Protein AF-A0A9E3DU32-F1 (afdb_monomer)

Mean predicted aligned error: 16.63 Å

Nearest PDB structures (foldseek):
  6zbl-assembly1_A  TM=3.751E-01  e=5.521E-01  Plasmodium falciparum
  6zbj-assembly1_C  TM=3.738E-01  e=1.257E+00  Plasmodium falciparum
  6h7w-assembly1_M  TM=5.296E-01  e=9.556E+00  Thermochaetoides thermophila DSM 1495

Secondary structure (DSSP, 8-state):
------PPPHHHHHHHHHHHHHHHHHHHHHHHHHHHHHHHHHHHHHHHHHHTT--HHHHHHHHHHHHHHHHHHHHHHHHHHHHHHHHHHHHHHHHHHHHHHHHHHHHHHHHHHHHHHHHHHHHHHHHHHHHHHHHHT-SS--HHHHHHHHHHHHHHHHHHHHHHHHHHHHHHHHHHHHTT-----TT--------PPP---EEEEEESS-EEEEETTEEEEE-SS-EEEEETTTHHHHHHTTSEEETTSHHHHHHHHHH---TTPPPPPTT-TT-EEHHHHHHHHHHHHHTT-

Foldseek 3Di:
DDPPDPDDAQLRVLVVVLVVLVVVLVVLVVVLVVLVVVLVVLVVVLVVCVVVVHDPVVNVVSVVVNVVSVVVSVVSVVVSVVSVVVSVVSVVSSVVSVLLVVLLVVLVVLLVVLVVLVVCLVVLLVVLVVLLVCQVPDPDPDPVSNVVNVVSVVVNVVSVVVSVVSSVVSNVQSVCSSVVNDPDDPPPPPPPPPPPQPPQQWAWKFFQAKEWEDDPPDIDIDHHGATDGHRPVLVVVCVVVVGIGHCPDPVNVVSCVVPNRCPPPDTDDPPPPRYDYSVVSVVVVVVVVVVVD

Radius of gyration: 43.47 Å; Cα contacts (8 Å, |Δi|>4): 254; chains: 1; bounding box: 88×71×118 Å

pLDDT: mean 88.07, std 13.98, range [38.62, 98.25]

Structure (mmCIF, N/CA/C/O backbone):
data_AF-A0A9E3DU32-F1
#
_entry.id   AF-A0A9E3DU32-F1
#
loop_
_atom_site.group_PDB
_atom_site.id
_atom_site.type_symbol
_atom_site.label_atom_id
_atom_site.label_alt_id
_atom_site.label_comp_id
_atom_site.label_asym_id
_atom_site.label_entity_id
_atom_site.label_seq_id
_atom_site.pdbx_PDB_ins_code
_atom_site.Cartn_x
_atom_site.Cartn_y
_atom_site.Cartn_z
_atom_site.occupancy
_atom_site.B_iso_or_equiv
_atom_site.auth_seq_id
_atom_site.auth_comp_id
_atom_site.auth_asym_id
_atom_site.auth_atom_id
_atom_site.pdbx_PDB_model_num
ATOM 1 N N . MET A 1 1 ? -25.837 17.058 -29.635 1.00 40.28 1 MET A N 1
ATOM 2 C CA . MET A 1 1 ? -25.425 15.899 -28.816 1.00 40.28 1 MET A CA 1
ATOM 3 C C . MET A 1 1 ? -24.036 16.184 -28.273 1.00 40.28 1 MET A C 1
ATOM 5 O O . MET A 1 1 ? -23.075 16.124 -29.028 1.00 40.28 1 MET A O 1
ATOM 9 N N . ALA A 1 2 ? -23.938 16.612 -27.015 1.00 42.22 2 ALA A N 1
ATOM 10 C CA . ALA A 1 2 ? -22.648 16.826 -26.372 1.00 42.22 2 ALA A CA 1
ATOM 11 C C . ALA A 1 2 ? -22.062 15.453 -26.016 1.00 42.22 2 ALA A C 1
ATOM 13 O O . ALA A 1 2 ? -22.625 14.730 -25.197 1.00 42.22 2 ALA A O 1
ATOM 14 N N . PHE A 1 3 ? -20.976 15.069 -26.685 1.00 49.69 3 PHE A N 1
ATOM 15 C CA . PHE A 1 3 ? -20.193 13.898 -26.310 1.00 49.69 3 PHE A CA 1
ATOM 16 C C . PHE A 1 3 ? -19.561 14.173 -24.942 1.00 49.69 3 PHE A C 1
ATOM 18 O O . PHE A 1 3 ? -18.577 14.906 -24.853 1.00 49.69 3 PHE A O 1
ATOM 25 N N . PHE A 1 4 ? -20.130 13.602 -23.879 1.00 50.84 4 PHE A N 1
ATOM 26 C CA . PHE A 1 4 ? -19.469 13.506 -22.580 1.00 50.84 4 PHE A CA 1
ATOM 27 C C . PHE A 1 4 ? -18.214 12.646 -22.759 1.00 50.84 4 PHE A C 1
ATOM 29 O O . PHE A 1 4 ? -18.273 11.417 -22.757 1.00 50.84 4 PHE A O 1
ATOM 36 N N . LYS A 1 5 ? -17.065 13.288 -22.985 1.00 57.28 5 LYS A N 1
ATOM 37 C CA . LYS A 1 5 ? -15.771 12.614 -22.899 1.00 57.28 5 LYS A CA 1
ATOM 38 C C . LYS A 1 5 ? -15.550 12.291 -21.426 1.00 57.28 5 LYS A C 1
ATOM 40 O O . LYS A 1 5 ? -15.409 13.202 -20.620 1.00 57.28 5 LYS A O 1
ATOM 45 N N . ARG A 1 6 ? -15.561 11.001 -21.083 1.00 73.56 6 ARG A N 1
ATOM 46 C CA . ARG A 1 6 ? -15.142 10.514 -19.765 1.00 73.56 6 ARG A CA 1
ATOM 47 C C . ARG A 1 6 ? -13.729 11.036 -19.501 1.00 73.56 6 ARG A C 1
ATOM 49 O O . ARG A 1 6 ? -12.805 10.683 -20.233 1.00 73.56 6 ARG A O 1
ATOM 56 N N . GLU A 1 7 ? -13.583 11.894 -18.499 1.00 73.75 7 GLU A N 1
ATOM 57 C CA . GLU A 1 7 ? -12.270 12.326 -18.034 1.00 73.75 7 GLU A CA 1
ATOM 58 C C . GLU A 1 7 ? -11.571 11.123 -17.400 1.00 73.75 7 GLU A C 1
ATOM 60 O O . GLU A 1 7 ? -12.115 10.468 -16.510 1.00 73.75 7 GLU A O 1
ATOM 65 N N . LEU A 1 8 ? -10.398 10.780 -17.929 1.00 79.94 8 LEU A N 1
ATOM 66 C CA . LEU A 1 8 ? -9.607 9.662 -17.430 1.00 79.94 8 LEU A CA 1
ATOM 67 C C . LEU A 1 8 ? -8.973 10.036 -16.089 1.00 79.94 8 LEU A C 1
ATOM 69 O O . LEU A 1 8 ? -8.386 11.117 -15.939 1.00 79.94 8 LEU A O 1
ATOM 73 N N . GLY A 1 9 ? -9.037 9.110 -15.134 1.00 86.44 9 GLY A N 1
ATOM 74 C CA . GLY A 1 9 ? -8.373 9.267 -13.843 1.00 86.44 9 GLY A CA 1
ATOM 75 C C . GLY A 1 9 ? -6.847 9.396 -13.997 1.00 86.44 9 GLY A C 1
ATOM 76 O O . GLY A 1 9 ? -6.294 9.010 -15.029 1.00 86.44 9 GLY A O 1
ATOM 77 N N . PRO A 1 10 ? -6.121 9.926 -12.994 1.00 87.88 10 PRO A N 1
ATOM 78 C CA . PRO A 1 10 ? -4.660 10.060 -13.050 1.00 87.88 10 PRO A CA 1
ATOM 79 C C . PRO A 1 10 ? -3.931 8.761 -13.436 1.00 87.88 10 PRO A C 1
ATOM 81 O O . PRO A 1 10 ? -3.076 8.783 -14.316 1.00 87.88 10 PRO A O 1
ATOM 84 N N . VAL A 1 11 ? -4.327 7.625 -12.852 1.00 91.38 11 VAL A N 1
ATOM 85 C CA . VAL A 1 11 ? -3.767 6.297 -13.168 1.00 91.38 11 VAL A CA 1
ATOM 86 C C . VAL A 1 11 ? -4.018 5.922 -14.632 1.00 91.38 11 VAL A C 1
ATOM 88 O O . VAL A 1 11 ? -3.075 5.609 -15.351 1.00 91.38 11 VAL A O 1
ATOM 91 N N . GLU A 1 12 ? -5.265 6.031 -15.101 1.00 91.12 12 GLU A N 1
ATOM 92 C CA . GLU A 1 12 ? -5.643 5.694 -16.483 1.00 91.12 12 GLU A CA 1
ATOM 93 C C . GLU A 1 12 ? -4.897 6.572 -17.508 1.00 91.12 12 GLU A C 1
ATOM 95 O O . GLU A 1 12 ? -4.496 6.098 -18.573 1.00 91.12 12 GLU A O 1
ATOM 100 N N . ARG A 1 13 ? -4.666 7.854 -17.184 1.00 93.25 13 ARG A N 1
ATOM 101 C CA . ARG A 1 13 ? -3.883 8.774 -18.025 1.00 93.25 13 ARG A CA 1
ATOM 102 C C . ARG A 1 13 ? -2.424 8.342 -18.141 1.00 93.25 13 ARG A C 1
ATOM 104 O O . ARG A 1 13 ? -1.893 8.333 -19.252 1.00 93.25 13 ARG A O 1
ATOM 111 N N . PHE A 1 14 ? -1.782 7.981 -17.030 1.00 92.94 14 PHE A N 1
ATOM 112 C CA . PHE A 1 14 ? -0.389 7.529 -17.052 1.00 92.94 14 PHE A CA 1
ATOM 113 C C . PHE A 1 14 ? -0.229 6.156 -17.712 1.00 92.94 14 PHE A C 1
ATOM 115 O O . PHE A 1 14 ? 0.730 5.962 -18.451 1.00 92.94 14 PHE A O 1
ATOM 122 N N . GLU A 1 15 ? -1.184 5.237 -17.548 1.00 93.81 15 GLU A N 1
ATOM 123 C CA . GLU A 1 15 ? -1.189 3.950 -18.263 1.00 93.81 15 GLU A CA 1
ATOM 124 C C . GLU A 1 15 ? -1.295 4.138 -19.780 1.00 93.81 15 GLU A C 1
ATOM 126 O O . GLU A 1 15 ? -0.537 3.534 -20.543 1.00 93.81 15 GLU A O 1
ATOM 131 N N . ALA A 1 16 ? -2.195 5.018 -20.231 1.00 94.50 16 ALA A N 1
ATOM 132 C CA . ALA A 1 16 ? -2.326 5.344 -21.646 1.00 94.50 16 ALA A CA 1
ATOM 133 C C . ALA A 1 16 ? -1.047 5.993 -22.202 1.00 94.50 16 ALA A C 1
ATOM 135 O O . ALA A 1 16 ? -0.579 5.613 -23.278 1.00 94.50 16 ALA A O 1
ATOM 136 N N . ALA A 1 17 ? -0.456 6.938 -21.465 1.00 94.75 17 ALA A N 1
ATOM 137 C CA . ALA A 1 17 ? 0.791 7.594 -21.854 1.00 94.75 17 ALA A CA 1
ATOM 138 C C . ALA A 1 17 ? 1.969 6.608 -21.919 1.00 94.75 17 ALA A C 1
ATOM 140 O O . ALA A 1 17 ? 2.737 6.639 -22.881 1.00 94.75 17 ALA A O 1
ATOM 141 N N . LEU A 1 18 ? 2.083 5.703 -20.943 1.00 95.06 18 LEU A N 1
ATOM 142 C CA . LEU A 1 18 ? 3.119 4.673 -20.907 1.00 95.06 18 LEU A CA 1
ATOM 143 C C . LEU A 1 18 ? 3.016 3.747 -22.119 1.00 95.06 18 LEU A C 1
ATOM 145 O O . LEU A 1 18 ? 4.013 3.509 -22.795 1.00 95.06 18 LEU A O 1
ATOM 149 N N . LYS A 1 19 ? 1.801 3.299 -22.452 1.00 96.19 19 LYS A N 1
ATOM 150 C CA . LYS A 1 19 ? 1.559 2.454 -23.627 1.00 96.19 19 LYS A CA 1
ATOM 151 C C . LYS A 1 19 ? 1.990 3.136 -24.927 1.00 96.19 19 LYS A C 1
ATOM 153 O O . LYS A 1 19 ? 2.597 2.499 -25.785 1.00 96.19 19 LYS A O 1
ATOM 158 N N . LEU A 1 20 ? 1.691 4.429 -25.079 1.00 96.44 20 LEU A N 1
ATOM 159 C CA . LEU A 1 20 ? 2.106 5.202 -26.254 1.00 96.44 20 LEU A CA 1
ATOM 160 C C . LEU A 1 20 ? 3.633 5.324 -26.342 1.00 96.44 20 LEU A C 1
ATOM 162 O O . LEU A 1 20 ? 4.197 5.083 -27.407 1.00 96.44 20 LEU A O 1
ATOM 166 N N . LYS A 1 21 ? 4.303 5.632 -25.226 1.00 94.25 21 LYS A N 1
ATOM 167 C CA . LYS A 1 21 ? 5.770 5.738 -25.171 1.00 94.25 21 LYS A CA 1
ATOM 168 C C . LYS A 1 21 ? 6.463 4.399 -25.431 1.00 94.25 21 LYS A C 1
ATOM 170 O O . LYS A 1 21 ? 7.456 4.362 -26.148 1.00 94.25 21 LYS A O 1
ATOM 175 N N . GLN A 1 22 ? 5.925 3.294 -24.915 1.00 96.88 22 GLN A N 1
ATOM 176 C CA . GLN A 1 22 ? 6.439 1.947 -25.186 1.00 96.88 22 GLN A CA 1
ATOM 177 C C . GLN A 1 22 ? 6.320 1.585 -26.672 1.00 96.88 22 GLN A C 1
ATOM 179 O O . GLN A 1 22 ? 7.281 1.095 -27.260 1.00 96.88 22 GLN A O 1
ATOM 184 N N . ALA A 1 23 ? 5.191 1.903 -27.312 1.00 97.50 23 ALA A N 1
ATOM 185 C CA . ALA A 1 23 ? 5.030 1.690 -28.751 1.00 97.50 23 ALA A CA 1
ATOM 186 C C . ALA A 1 23 ? 6.013 2.543 -29.580 1.00 97.50 23 ALA A C 1
ATOM 188 O O . ALA A 1 23 ? 6.563 2.084 -30.583 1.00 97.50 23 ALA A O 1
ATOM 189 N N . GLU A 1 24 ? 6.268 3.787 -29.165 1.00 96.75 24 GLU A N 1
ATOM 190 C CA . GLU A 1 24 ? 7.266 4.646 -29.805 1.00 96.75 24 GLU A CA 1
ATOM 191 C C . GLU A 1 24 ? 8.693 4.107 -29.634 1.00 96.75 24 GLU A C 1
ATOM 193 O O . GLU A 1 24 ? 9.443 4.046 -30.613 1.00 96.75 24 GLU A O 1
ATOM 198 N N . ARG A 1 25 ? 9.038 3.641 -28.429 1.00 97.25 25 ARG A N 1
ATOM 199 C CA . ARG A 1 25 ? 10.307 2.974 -28.121 1.00 97.25 25 ARG A CA 1
ATOM 200 C C . ARG A 1 25 ? 10.540 1.770 -29.028 1.00 97.25 25 ARG A C 1
ATOM 202 O O . ARG A 1 25 ? 11.598 1.664 -29.642 1.00 97.25 25 ARG A O 1
ATOM 209 N N . GLU A 1 26 ? 9.551 0.886 -29.156 1.00 97.56 26 GLU A N 1
ATOM 210 C CA . GLU A 1 26 ? 9.622 -0.288 -30.036 1.00 97.56 26 GLU A CA 1
ATOM 211 C C . GLU A 1 26 ? 9.841 0.114 -31.499 1.00 97.56 26 GLU A C 1
ATOM 213 O O . GLU A 1 26 ? 10.683 -0.462 -32.194 1.00 97.56 26 GLU A O 1
ATOM 218 N N . ARG A 1 27 ? 9.146 1.161 -31.963 1.00 97.81 27 ARG A N 1
ATOM 219 C CA . ARG A 1 27 ? 9.325 1.699 -33.316 1.00 97.81 27 ARG A CA 1
ATOM 220 C C . ARG A 1 27 ? 10.744 2.231 -33.539 1.00 97.81 27 ARG A C 1
ATOM 222 O O . ARG A 1 27 ? 11.318 1.997 -34.605 1.00 97.81 27 ARG A O 1
ATOM 229 N N . LEU A 1 28 ? 11.305 2.966 -32.578 1.00 97.12 28 LEU A N 1
ATOM 230 C CA . LEU A 1 28 ? 12.669 3.501 -32.662 1.00 97.12 28 LEU A CA 1
ATOM 231 C C . LEU A 1 28 ? 13.719 2.394 -32.595 1.00 97.12 28 LEU A C 1
ATOM 233 O O . LEU A 1 28 ? 14.628 2.389 -33.423 1.00 97.12 28 LEU A O 1
ATOM 237 N N . ALA A 1 29 ? 13.550 1.419 -31.702 1.00 97.19 29 ALA A N 1
ATOM 238 C CA . ALA A 1 29 ? 14.419 0.251 -31.609 1.00 97.19 29 ALA A CA 1
ATOM 239 C C . ALA A 1 29 ? 14.434 -0.546 -32.924 1.00 97.19 29 ALA A C 1
ATOM 241 O O . ALA A 1 29 ? 15.502 -0.897 -33.424 1.00 97.19 29 ALA A O 1
ATOM 242 N N . GLY A 1 30 ? 13.268 -0.748 -33.550 1.00 97.75 30 GLY A N 1
ATOM 243 C CA . GLY A 1 30 ? 13.177 -1.376 -34.869 1.00 97.75 30 GLY A CA 1
ATOM 244 C C . GLY A 1 30 ? 13.916 -0.587 -35.958 1.00 97.75 30 GLY A C 1
ATOM 245 O O . GLY A 1 30 ? 14.656 -1.164 -36.754 1.00 97.75 30 GLY A O 1
ATOM 246 N N . ARG A 1 31 ? 13.778 0.747 -35.979 1.00 97.56 31 ARG A N 1
ATOM 247 C CA . ARG A 1 31 ? 14.508 1.618 -36.924 1.00 97.56 31 ARG A CA 1
ATOM 248 C C . ARG A 1 31 ? 16.019 1.592 -36.691 1.00 97.56 31 ARG A C 1
ATOM 250 O O . ARG A 1 31 ? 16.768 1.620 -37.667 1.00 97.56 31 ARG A O 1
ATOM 257 N N . LEU A 1 32 ? 16.452 1.557 -35.432 1.00 97.81 32 LEU A N 1
ATOM 258 C CA . LEU A 1 32 ? 17.858 1.470 -35.052 1.00 97.81 32 LEU A CA 1
ATOM 259 C C . LEU A 1 32 ? 18.467 0.146 -35.521 1.00 97.81 32 LEU A C 1
ATOM 261 O O . LEU A 1 32 ? 19.493 0.175 -36.188 1.00 97.81 32 LEU A O 1
ATOM 265 N N . ALA A 1 33 ? 17.796 -0.983 -35.279 1.00 97.69 33 ALA A N 1
ATOM 266 C CA . ALA A 1 33 ? 18.270 -2.297 -35.715 1.00 97.69 33 ALA A CA 1
ATOM 267 C C . ALA A 1 33 ? 18.480 -2.366 -37.241 1.00 97.69 33 ALA A C 1
ATOM 269 O O . ALA A 1 33 ? 19.497 -2.870 -37.716 1.00 97.69 33 ALA A O 1
ATOM 270 N N . VAL A 1 34 ? 17.554 -1.795 -38.023 1.00 97.19 34 VAL A N 1
ATOM 271 C CA . VAL A 1 34 ? 17.697 -1.705 -39.488 1.00 97.19 34 VAL A CA 1
ATOM 272 C C . VAL A 1 34 ? 18.893 -0.829 -39.886 1.00 97.19 34 VAL A C 1
ATOM 274 O O . VAL A 1 34 ? 19.634 -1.186 -40.801 1.00 97.19 34 VAL A O 1
ATOM 277 N N . ALA A 1 35 ? 19.102 0.307 -39.211 1.00 96.38 35 ALA A N 1
ATOM 278 C CA . ALA A 1 35 ? 20.231 1.198 -39.486 1.00 96.38 35 ALA A CA 1
ATOM 279 C C . ALA A 1 35 ? 21.584 0.559 -39.118 1.00 96.38 35 ALA A C 1
ATOM 281 O O . ALA A 1 35 ? 22.540 0.677 -39.881 1.00 96.38 35 ALA A O 1
ATOM 282 N N . GLU A 1 36 ? 21.653 -0.165 -38.000 1.00 97.00 36 GLU A N 1
ATOM 283 C CA . GLU A 1 36 ? 22.850 -0.891 -37.567 1.00 97.00 36 GLU A CA 1
ATOM 284 C C . GLU A 1 36 ? 23.207 -2.030 -38.527 1.00 97.00 36 GLU A C 1
ATOM 286 O O . GLU A 1 36 ? 24.380 -2.190 -38.867 1.00 97.00 36 GLU A O 1
ATOM 291 N N . SER A 1 37 ? 22.207 -2.767 -39.027 1.00 96.56 37 SER A N 1
ATOM 292 C CA . SER A 1 37 ? 22.416 -3.782 -40.067 1.00 96.56 37 SER A CA 1
ATOM 293 C C . SER A 1 37 ? 22.973 -3.160 -41.349 1.00 96.56 37 SER A C 1
ATOM 295 O O . SER A 1 37 ? 23.972 -3.637 -41.879 1.00 96.56 37 SER A O 1
ATOM 297 N N . ALA A 1 38 ? 22.379 -2.058 -41.821 1.00 95.38 38 ALA A N 1
ATOM 298 C CA . ALA A 1 38 ? 22.844 -1.372 -43.028 1.00 95.38 38 ALA A CA 1
ATOM 299 C C . ALA A 1 38 ? 24.280 -0.840 -42.879 1.00 95.38 38 ALA A C 1
ATOM 301 O O . ALA A 1 38 ? 25.087 -0.944 -43.806 1.00 95.38 38 ALA A O 1
ATOM 302 N N . LEU A 1 39 ? 24.622 -0.313 -41.700 1.00 96.75 39 LEU A N 1
ATOM 303 C CA . LEU A 1 39 ? 25.977 0.125 -41.386 1.00 96.75 39 LEU A CA 1
ATOM 304 C C . LEU A 1 39 ? 26.970 -1.048 -41.396 1.00 96.75 39 LEU A C 1
ATOM 306 O O . LEU A 1 39 ? 28.067 -0.913 -41.942 1.00 96.75 39 LEU A O 1
ATOM 310 N N . ALA A 1 40 ? 26.602 -2.194 -40.818 1.00 96.69 40 ALA A N 1
ATOM 311 C CA . ALA A 1 40 ? 27.432 -3.398 -40.830 1.00 96.69 40 ALA A CA 1
ATOM 312 C C . ALA A 1 40 ? 27.687 -3.898 -42.264 1.00 96.69 40 ALA A C 1
ATOM 314 O O . ALA A 1 40 ? 28.836 -4.167 -42.625 1.00 96.69 40 ALA A O 1
ATOM 315 N N . ASP A 1 41 ? 26.652 -3.923 -43.106 1.00 96.00 41 ASP A N 1
ATOM 316 C CA . ASP A 1 41 ? 26.765 -4.312 -44.515 1.00 96.00 41 ASP A CA 1
ATOM 317 C C . ASP A 1 41 ? 27.688 -3.366 -45.297 1.00 96.00 41 ASP A C 1
ATOM 319 O O . ASP A 1 41 ? 28.556 -3.810 -46.057 1.00 96.00 41 ASP A O 1
ATOM 323 N N . LYS A 1 42 ? 27.554 -2.049 -45.087 1.00 94.56 42 LYS A N 1
ATOM 324 C CA . LYS A 1 42 ? 28.420 -1.046 -45.726 1.00 94.56 42 LYS A CA 1
ATOM 325 C C . LYS A 1 42 ? 29.868 -1.135 -45.253 1.00 94.56 42 LYS A C 1
ATOM 327 O O . LYS A 1 42 ? 30.766 -0.990 -46.080 1.00 94.56 42 LYS A O 1
ATOM 332 N N . ARG A 1 43 ? 30.109 -1.421 -43.968 1.00 95.62 43 ARG A N 1
ATOM 333 C CA . ARG A 1 43 ? 31.458 -1.680 -43.433 1.00 95.62 43 ARG A CA 1
ATOM 334 C C . ARG A 1 43 ? 32.098 -2.890 -44.108 1.00 95.62 43 ARG A C 1
ATOM 336 O O . ARG A 1 43 ? 33.208 -2.773 -44.620 1.00 95.62 43 ARG A O 1
ATOM 343 N N . ALA A 1 44 ? 31.373 -4.003 -44.208 1.00 96.12 44 ALA A N 1
ATOM 344 C CA . ALA A 1 44 ? 31.856 -5.204 -44.890 1.00 96.12 44 ALA A CA 1
ATOM 345 C C . ALA A 1 44 ? 32.119 -4.964 -46.390 1.00 96.12 44 ALA A C 1
ATOM 347 O O . ALA A 1 44 ? 33.078 -5.489 -46.959 1.00 96.12 44 ALA A O 1
ATOM 348 N N . ALA A 1 45 ? 31.286 -4.159 -47.057 1.00 94.38 45 ALA A N 1
ATOM 349 C CA . ALA A 1 45 ? 31.498 -3.782 -48.453 1.00 94.38 45 ALA A CA 1
ATOM 350 C C . ALA A 1 45 ? 32.732 -2.878 -48.636 1.00 94.38 45 ALA A C 1
ATOM 352 O O . ALA A 1 45 ? 33.512 -3.092 -49.566 1.00 94.38 45 ALA A O 1
ATOM 353 N N . ALA A 1 46 ? 32.930 -1.898 -47.750 1.00 94.19 46 ALA A N 1
ATOM 354 C CA . ALA A 1 46 ? 34.096 -1.017 -47.764 1.00 94.19 46 ALA A CA 1
ATOM 355 C C . ALA A 1 46 ? 35.400 -1.794 -47.514 1.00 94.1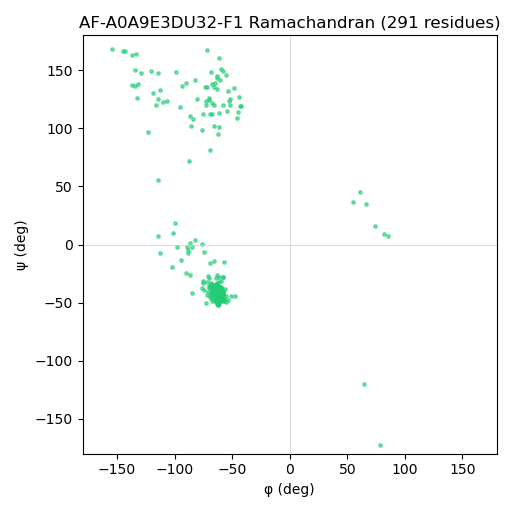9 46 ALA A C 1
ATOM 357 O O . ALA A 1 46 ? 36.377 -1.591 -48.232 1.00 94.19 46 ALA A O 1
ATOM 358 N N . GLU A 1 47 ? 35.393 -2.740 -46.571 1.00 95.38 47 GLU A N 1
ATOM 359 C CA . GLU A 1 47 ? 36.526 -3.630 -46.295 1.00 95.38 47 GLU A CA 1
ATOM 360 C C . GLU A 1 47 ? 36.908 -4.455 -47.531 1.00 95.38 47 GLU A C 1
ATOM 362 O O . GLU A 1 47 ? 38.071 -4.478 -47.934 1.00 95.38 47 GLU A O 1
ATOM 367 N N . LYS A 1 48 ? 35.925 -5.057 -48.214 1.00 95.81 48 LYS A N 1
ATOM 368 C CA . LYS A 1 48 ? 36.164 -5.794 -49.467 1.00 95.81 48 LYS A CA 1
ATOM 369 C C . LYS A 1 48 ? 36.775 -4.914 -50.558 1.00 95.81 48 LYS A C 1
ATOM 371 O O . LYS A 1 48 ? 37.665 -5.368 -51.274 1.00 95.81 48 LYS A O 1
ATOM 376 N N . LEU A 1 49 ? 36.313 -3.668 -50.698 1.00 94.88 49 LEU A N 1
ATOM 377 C CA . LEU A 1 49 ? 36.884 -2.716 -51.657 1.00 94.88 49 LEU A CA 1
ATOM 378 C C . LEU A 1 49 ? 38.336 -2.364 -51.313 1.00 94.88 49 LEU A C 1
ATOM 380 O O . LEU A 1 49 ? 39.161 -2.272 -52.222 1.00 94.88 49 LEU A O 1
ATOM 384 N N . ALA A 1 50 ? 38.650 -2.196 -50.028 1.00 93.94 50 ALA A N 1
ATOM 385 C CA . ALA A 1 50 ? 40.006 -1.919 -49.567 1.00 93.94 50 ALA A CA 1
ATOM 386 C C . ALA A 1 50 ? 40.946 -3.104 -49.841 1.00 93.94 50 ALA A C 1
ATOM 388 O O . ALA A 1 50 ? 42.008 -2.917 -50.432 1.00 93.94 50 ALA A O 1
ATOM 389 N N . VAL A 1 51 ? 40.525 -4.328 -49.504 1.00 96.12 51 VAL A N 1
ATOM 390 C CA . VAL A 1 51 ? 41.295 -5.561 -49.758 1.00 96.12 51 VAL A CA 1
ATOM 391 C C . VAL A 1 51 ? 41.532 -5.785 -51.255 1.00 96.12 51 VAL A C 1
ATOM 393 O O . VAL A 1 51 ? 42.609 -6.217 -51.653 1.00 96.12 51 VAL A O 1
ATOM 396 N N . ALA A 1 52 ? 40.555 -5.453 -52.101 1.00 95.62 52 ALA A N 1
ATOM 397 C CA . ALA A 1 52 ? 40.673 -5.568 -53.553 1.00 95.62 52 ALA A CA 1
ATOM 398 C C . ALA A 1 52 ? 41.518 -4.454 -54.209 1.00 95.62 52 ALA A C 1
ATOM 400 O O . ALA A 1 52 ? 41.634 -4.430 -55.434 1.00 95.62 52 ALA A O 1
ATOM 401 N N . GLY A 1 53 ? 42.073 -3.512 -53.433 1.00 94.31 53 GLY A N 1
ATOM 402 C CA . GLY A 1 53 ? 42.875 -2.405 -53.960 1.00 94.31 53 GLY A CA 1
ATOM 403 C C . GLY A 1 53 ? 42.068 -1.424 -54.815 1.00 94.31 53 GLY A C 1
ATOM 404 O O . GLY A 1 53 ? 42.566 -0.919 -55.822 1.00 94.31 53 GLY A O 1
ATOM 405 N N . ALA A 1 54 ? 40.798 -1.182 -54.466 1.00 95.06 54 ALA A N 1
ATOM 406 C CA . ALA A 1 54 ? 39.956 -0.244 -55.199 1.00 95.06 54 ALA A CA 1
ATOM 407 C C . ALA A 1 54 ? 40.568 1.171 -55.232 1.00 95.06 54 ALA A C 1
ATOM 409 O O . ALA A 1 54 ? 41.229 1.611 -54.297 1.00 95.06 54 ALA A O 1
ATOM 410 N N . SER A 1 55 ? 40.294 1.916 -56.306 1.00 95.75 55 SER A N 1
ATOM 411 C CA . SER A 1 55 ? 40.736 3.309 -56.459 1.00 95.75 55 SER A CA 1
ATOM 412 C C . SER A 1 55 ? 40.280 4.196 -55.294 1.00 95.75 55 SER A C 1
ATOM 414 O O . SER A 1 55 ? 39.131 4.064 -54.864 1.00 95.75 55 SER A O 1
ATOM 416 N N . ASN A 1 56 ? 41.090 5.188 -54.911 1.00 93.25 56 ASN A N 1
ATOM 417 C CA . ASN A 1 56 ? 40.787 6.138 -53.827 1.00 93.25 56 ASN A CA 1
ATOM 418 C C . ASN A 1 56 ? 39.371 6.734 -53.908 1.00 93.25 56 ASN A C 1
ATOM 420 O O . ASN A 1 56 ? 38.643 6.693 -52.926 1.00 93.25 56 ASN A O 1
ATOM 424 N N . ALA A 1 57 ? 38.911 7.150 -55.094 1.00 95.31 57 ALA A N 1
ATOM 425 C CA . ALA A 1 57 ? 37.561 7.702 -55.273 1.00 95.31 57 ALA A CA 1
ATOM 426 C C . ALA A 1 57 ? 36.422 6.733 -54.875 1.00 95.31 57 ALA A C 1
ATOM 428 O O . ALA A 1 57 ? 35.355 7.155 -54.428 1.00 95.31 57 ALA A O 1
ATOM 429 N N . LYS A 1 58 ? 36.623 5.416 -55.034 1.00 93.50 58 LYS A N 1
ATOM 430 C CA . LYS A 1 58 ? 35.647 4.394 -54.613 1.00 93.50 58 LYS A CA 1
ATOM 431 C C . LYS A 1 58 ? 35.673 4.186 -53.100 1.00 93.50 58 LYS A C 1
ATOM 433 O O . LYS A 1 58 ? 34.611 3.996 -52.514 1.00 93.50 58 LYS A O 1
ATOM 438 N N . LEU A 1 59 ? 36.858 4.241 -52.491 1.00 94.19 59 LEU A N 1
ATOM 439 C CA . LEU A 1 59 ? 37.023 4.139 -51.042 1.00 94.19 59 LEU A CA 1
ATOM 440 C C . LEU A 1 59 ? 36.440 5.367 -50.333 1.00 94.19 59 LEU A C 1
ATOM 442 O O . LEU A 1 59 ? 35.641 5.199 -49.421 1.00 94.19 59 LEU A O 1
ATOM 446 N N . GLU A 1 60 ? 36.721 6.577 -50.819 1.00 95.50 60 GLU A N 1
ATOM 447 C CA . GLU A 1 60 ? 36.152 7.827 -50.291 1.00 95.50 60 GLU A CA 1
ATOM 448 C C . GLU A 1 60 ? 34.620 7.833 -50.356 1.00 95.50 60 GLU A C 1
ATOM 450 O O . GLU A 1 60 ? 33.947 8.209 -49.395 1.00 95.50 60 GLU A O 1
ATOM 455 N N . LYS A 1 61 ? 34.037 7.355 -51.464 1.00 95.12 61 LYS A N 1
ATOM 456 C CA . LYS A 1 61 ? 32.578 7.232 -51.592 1.00 95.12 61 LYS A CA 1
ATOM 457 C C . LYS A 1 61 ? 31.993 6.237 -50.585 1.00 95.12 61 LYS A C 1
ATOM 459 O O . LYS A 1 61 ? 30.946 6.519 -50.002 1.00 95.12 61 LYS A O 1
ATOM 464 N N . ALA A 1 62 ? 32.634 5.084 -50.397 1.00 93.94 62 ALA A N 1
ATOM 465 C CA . ALA A 1 62 ? 32.192 4.079 -49.430 1.00 93.94 62 ALA A CA 1
ATOM 466 C C . ALA A 1 62 ? 32.305 4.602 -47.988 1.00 93.94 62 ALA A C 1
ATOM 468 O O . ALA A 1 62 ? 31.380 4.440 -47.194 1.00 93.94 62 ALA A O 1
ATOM 469 N N . GLU A 1 63 ? 33.392 5.306 -47.672 1.00 94.75 63 GLU A N 1
ATOM 470 C CA . GLU A 1 63 ? 33.623 5.919 -46.367 1.00 94.75 63 GLU A CA 1
ATOM 471 C C . GLU A 1 63 ? 32.604 7.031 -46.069 1.00 94.75 63 GLU A C 1
ATOM 473 O O . GLU A 1 63 ? 32.044 7.082 -44.976 1.00 94.75 63 GLU A O 1
ATOM 478 N N . ALA A 1 64 ? 32.285 7.885 -47.047 1.00 95.44 64 ALA A N 1
ATOM 479 C CA . ALA A 1 64 ? 31.251 8.909 -46.900 1.00 95.44 64 ALA A CA 1
ATOM 480 C C . ALA A 1 64 ? 29.865 8.299 -46.618 1.00 95.44 64 ALA A C 1
ATOM 482 O O . ALA A 1 64 ? 29.126 8.791 -45.764 1.00 95.44 64 ALA A O 1
ATOM 483 N N . GLN A 1 65 ? 29.518 7.200 -47.296 1.00 93.12 65 GLN A N 1
ATOM 484 C CA . GLN A 1 65 ? 28.265 6.476 -47.054 1.00 93.12 65 GLN A CA 1
ATOM 485 C C . GLN A 1 65 ? 28.232 5.780 -45.690 1.00 93.12 65 GLN A C 1
ATOM 487 O O . GLN A 1 65 ? 27.160 5.686 -45.095 1.00 93.12 65 GLN A O 1
ATOM 492 N N . MET A 1 66 ? 29.378 5.295 -45.207 1.00 95.38 66 MET A N 1
ATOM 493 C CA . MET A 1 66 ? 29.513 4.718 -43.871 1.00 95.38 66 MET A CA 1
ATOM 494 C C . MET A 1 66 ? 29.335 5.792 -42.795 1.00 95.38 66 MET A C 1
ATOM 496 O O . MET A 1 66 ? 28.509 5.610 -41.909 1.00 95.38 66 MET A O 1
ATOM 500 N N . ARG A 1 67 ? 30.021 6.938 -42.914 1.00 95.62 67 ARG A N 1
ATOM 501 C CA . ARG A 1 67 ? 29.880 8.069 -41.978 1.00 95.62 67 ARG A CA 1
ATOM 502 C C . ARG A 1 67 ? 28.429 8.537 -41.852 1.00 95.62 67 ARG A C 1
ATOM 504 O O . ARG A 1 67 ? 27.941 8.712 -40.743 1.00 95.62 67 ARG A O 1
ATOM 511 N N . ALA A 1 68 ? 27.714 8.661 -42.972 1.00 94.75 68 ALA A N 1
ATOM 512 C CA . ALA A 1 68 ? 26.303 9.054 -42.962 1.00 94.75 68 ALA A CA 1
ATOM 513 C C . ALA A 1 68 ? 25.406 8.071 -42.178 1.00 94.75 68 ALA A C 1
ATOM 515 O O . ALA A 1 68 ? 24.506 8.493 -41.448 1.00 94.75 68 ALA A O 1
ATOM 516 N N . ASP A 1 69 ? 25.650 6.764 -42.299 1.00 93.69 69 ASP A N 1
ATOM 517 C CA . ASP A 1 69 ? 24.905 5.748 -41.548 1.00 93.69 69 ASP A CA 1
ATOM 518 C C . ASP A 1 69 ? 25.340 5.674 -40.077 1.00 93.69 69 ASP A C 1
ATOM 520 O O . ASP A 1 69 ? 24.504 5.420 -39.208 1.00 93.69 69 ASP A O 1
ATOM 524 N N . GLU A 1 70 ? 26.616 5.928 -39.775 1.00 96.81 70 GLU A N 1
ATOM 525 C CA . GLU A 1 70 ? 27.124 6.054 -38.403 1.00 96.81 70 GLU A CA 1
ATOM 526 C C . GLU A 1 70 ? 26.473 7.223 -37.670 1.00 96.81 70 GLU A C 1
ATOM 528 O O . GLU A 1 70 ? 26.006 7.046 -36.543 1.00 96.81 70 GLU A O 1
ATOM 533 N N . ASP A 1 71 ? 26.383 8.387 -38.315 1.00 97.00 71 ASP A N 1
ATOM 534 C CA . ASP 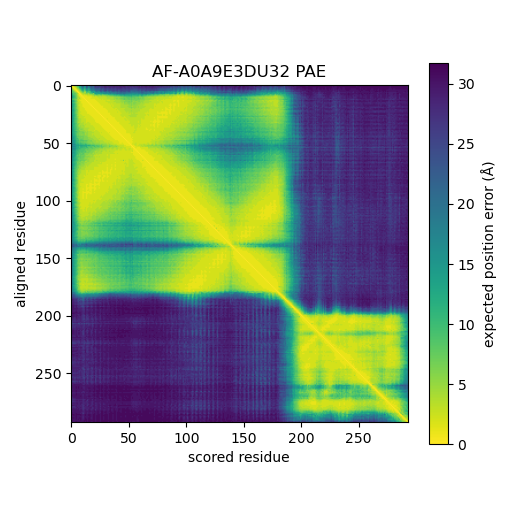A 1 71 ? 25.726 9.568 -37.758 1.00 97.00 71 ASP A CA 1
ATOM 535 C C . ASP A 1 71 ? 24.231 9.312 -37.547 1.00 97.00 71 ASP A C 1
ATOM 537 O O . ASP A 1 71 ? 23.707 9.563 -36.462 1.00 97.00 71 ASP A O 1
ATOM 541 N N . ARG A 1 72 ? 23.547 8.701 -38.524 1.00 95.56 72 ARG A N 1
ATOM 542 C CA . ARG A 1 72 ? 22.134 8.314 -38.384 1.00 95.56 72 ARG A CA 1
ATOM 543 C C . ARG A 1 72 ? 21.911 7.329 -37.235 1.00 95.56 72 ARG A C 1
ATOM 545 O O . ARG A 1 72 ? 20.956 7.479 -36.474 1.00 95.56 72 ARG A O 1
ATOM 552 N N . THR A 1 73 ? 22.769 6.319 -37.112 1.00 97.69 73 THR A N 1
ATOM 553 C CA . THR A 1 73 ? 22.709 5.330 -36.026 1.00 97.69 73 THR A CA 1
ATOM 554 C C . THR A 1 73 ? 22.943 6.005 -34.678 1.00 97.69 73 THR A C 1
ATOM 556 O O . THR A 1 73 ? 22.237 5.723 -33.714 1.00 97.69 73 THR A O 1
ATOM 559 N N . ARG A 1 74 ? 23.895 6.943 -34.610 1.00 97.94 74 ARG A N 1
ATOM 560 C CA . ARG A 1 74 ? 24.161 7.740 -33.410 1.00 97.94 74 ARG A CA 1
ATOM 561 C C . ARG A 1 74 ? 22.939 8.560 -33.002 1.00 97.94 74 ARG A C 1
ATOM 563 O O . ARG A 1 74 ? 22.545 8.476 -31.845 1.00 97.94 74 ARG A O 1
ATOM 570 N N . THR A 1 75 ? 22.306 9.270 -33.935 1.00 97.81 75 THR A N 1
ATOM 571 C CA . THR A 1 75 ? 21.077 10.032 -33.664 1.00 97.81 75 THR A CA 1
ATOM 572 C C . THR A 1 75 ? 19.956 9.134 -33.145 1.00 97.81 75 THR A C 1
ATOM 574 O O . THR A 1 75 ? 19.360 9.447 -32.121 1.00 97.81 75 THR A O 1
ATOM 577 N N . LEU A 1 76 ? 19.707 7.986 -33.786 1.00 97.62 76 LEU A N 1
ATOM 578 C CA . LEU A 1 76 ? 18.669 7.048 -33.340 1.00 97.62 76 LEU A CA 1
ATOM 579 C C . LEU A 1 76 ? 18.951 6.465 -31.947 1.00 97.62 76 LEU A C 1
ATOM 581 O O . LEU A 1 76 ? 18.012 6.238 -31.190 1.00 97.62 76 LEU A O 1
ATOM 585 N N . ARG A 1 77 ? 20.223 6.237 -31.589 1.00 97.94 77 ARG A N 1
ATOM 586 C CA . ARG A 1 77 ? 20.602 5.810 -30.231 1.00 97.94 77 ARG A CA 1
ATOM 587 C C . ARG A 1 77 ? 20.311 6.889 -29.194 1.00 97.94 77 ARG A C 1
ATOM 589 O O . ARG A 1 77 ? 19.821 6.555 -28.122 1.00 97.94 77 ARG A O 1
ATOM 596 N N . THR A 1 78 ? 20.588 8.154 -29.509 1.00 98.25 78 THR A N 1
ATOM 597 C CA . THR A 1 78 ? 20.243 9.280 -28.631 1.00 98.25 78 THR A CA 1
ATOM 598 C C . THR A 1 78 ? 18.728 9.397 -28.457 1.00 98.25 78 THR A C 1
ATOM 600 O O . THR A 1 78 ? 18.258 9.396 -27.328 1.00 98.25 78 THR A O 1
ATOM 603 N N . GLU A 1 79 ? 17.957 9.382 -29.550 1.00 97.56 79 GLU A N 1
ATOM 604 C CA . GLU A 1 79 ? 16.485 9.431 -29.487 1.00 97.56 79 GLU A CA 1
ATOM 605 C C . GLU A 1 79 ? 15.894 8.266 -28.673 1.00 97.56 79 GLU A C 1
ATOM 607 O O . GLU A 1 79 ? 14.939 8.448 -27.917 1.00 97.56 79 GLU A O 1
ATOM 612 N N . LEU A 1 80 ? 16.454 7.059 -28.816 1.00 97.56 80 LEU A N 1
ATOM 613 C CA . LEU A 1 80 ? 16.011 5.893 -28.053 1.00 97.56 80 LEU A CA 1
ATOM 614 C C . LEU A 1 80 ? 16.300 6.055 -26.555 1.00 97.56 80 LEU A C 1
ATOM 616 O O . LEU A 1 80 ? 15.432 5.740 -25.745 1.00 97.56 80 LEU A O 1
ATOM 620 N N . ALA A 1 81 ? 17.474 6.582 -26.195 1.00 97.88 81 ALA A N 1
ATOM 621 C CA . ALA A 1 81 ? 17.828 6.857 -24.804 1.00 97.88 81 ALA A CA 1
ATOM 622 C C . ALA A 1 81 ? 16.893 7.901 -24.165 1.00 97.88 81 ALA A C 1
ATOM 624 O O . ALA A 1 81 ? 16.445 7.707 -23.035 1.00 97.88 81 ALA A O 1
ATOM 625 N N . ASP A 1 82 ? 16.530 8.955 -24.902 1.00 97.94 82 ASP A N 1
ATOM 626 C CA . ASP A 1 82 ? 15.589 9.976 -24.425 1.00 97.94 82 ASP A CA 1
ATOM 627 C C . ASP A 1 82 ? 14.193 9.380 -24.169 1.00 97.94 82 ASP A C 1
ATOM 629 O O . ASP A 1 82 ? 13.536 9.695 -23.173 1.00 97.94 82 ASP A O 1
ATOM 633 N N . ILE A 1 83 ? 13.715 8.496 -25.053 1.00 97.25 83 ILE A N 1
ATOM 634 C CA . ILE A 1 83 ? 12.432 7.807 -24.859 1.00 97.25 83 ILE A CA 1
ATOM 635 C C . ILE A 1 83 ? 12.499 6.813 -23.697 1.00 97.25 83 ILE A C 1
ATOM 637 O O . ILE A 1 83 ? 11.533 6.725 -22.937 1.00 97.25 83 ILE A O 1
ATOM 641 N N . ASP A 1 84 ? 13.615 6.107 -23.512 1.00 97.38 84 ASP A N 1
ATOM 642 C CA . ASP A 1 84 ? 13.819 5.222 -22.361 1.00 97.38 84 ASP A CA 1
ATOM 643 C C . ASP A 1 84 ? 13.717 5.998 -21.037 1.00 97.38 84 ASP A C 1
ATOM 645 O O . ASP A 1 84 ? 13.006 5.572 -20.122 1.00 97.38 84 ASP A O 1
ATOM 649 N N . GLU A 1 85 ? 14.331 7.181 -20.945 1.00 97.81 85 GLU A N 1
ATOM 650 C CA . GLU A 1 85 ? 14.200 8.052 -19.770 1.00 97.81 85 GLU A CA 1
ATOM 651 C C . GLU A 1 85 ? 12.744 8.490 -19.543 1.00 97.81 85 GLU A C 1
ATOM 653 O O . GLU A 1 85 ? 12.235 8.462 -18.417 1.00 97.81 85 GLU A O 1
ATOM 658 N N . GLN A 1 86 ? 12.031 8.842 -20.615 1.00 96.25 86 GLN A N 1
ATOM 659 C CA . GLN A 1 86 ? 10.621 9.215 -20.531 1.00 96.25 86 GLN A CA 1
ATOM 660 C C . GLN A 1 86 ? 9.709 8.051 -20.117 1.00 96.25 86 GLN A C 1
ATOM 662 O O . GLN A 1 86 ? 8.704 8.281 -19.438 1.00 96.25 86 GLN A O 1
ATOM 667 N N . VAL A 1 87 ? 10.016 6.818 -20.529 1.00 96.56 87 VAL A N 1
ATOM 668 C CA . VAL A 1 87 ? 9.308 5.610 -20.079 1.00 96.56 87 VAL A CA 1
ATOM 669 C C . VAL A 1 87 ? 9.501 5.447 -18.576 1.00 96.56 87 VAL A C 1
ATOM 671 O O . VAL A 1 87 ? 8.510 5.402 -17.850 1.00 96.56 87 VAL A O 1
ATOM 674 N N . VAL A 1 88 ? 10.748 5.490 -18.096 1.00 97.81 88 VAL A N 1
ATOM 675 C CA . VAL A 1 88 ? 11.067 5.369 -16.664 1.00 97.81 88 VAL A CA 1
ATOM 676 C C . VAL A 1 88 ? 10.383 6.462 -15.838 1.00 97.81 88 VAL A C 1
ATOM 678 O O . VAL A 1 88 ? 9.837 6.183 -14.768 1.00 97.81 88 VAL A O 1
ATOM 681 N N . SER A 1 89 ? 10.368 7.712 -16.311 1.00 96.44 89 SER A N 1
ATOM 682 C CA . SER A 1 89 ? 9.695 8.799 -15.588 1.00 96.44 89 SER A CA 1
ATOM 683 C C . SER A 1 89 ? 8.175 8.603 -15.527 1.00 96.44 89 SER A C 1
ATOM 685 O O . SER A 1 89 ? 7.562 8.841 -14.485 1.00 96.44 89 SER A O 1
ATOM 687 N N . THR A 1 90 ? 7.569 8.096 -16.606 1.00 95.19 90 THR A N 1
ATOM 688 C CA . THR A 1 90 ? 6.126 7.818 -16.669 1.00 95.19 90 THR A CA 1
ATOM 689 C C . THR A 1 90 ? 5.747 6.629 -15.784 1.00 95.19 90 THR A C 1
ATOM 691 O O . THR A 1 90 ? 4.710 6.665 -15.128 1.00 95.19 90 THR A O 1
ATOM 694 N N . GLU A 1 91 ? 6.589 5.596 -15.712 1.00 96.56 91 GLU A N 1
ATOM 695 C CA . GLU A 1 91 ? 6.401 4.451 -14.812 1.00 96.56 91 GLU A CA 1
ATOM 696 C C . GLU A 1 91 ? 6.451 4.866 -13.341 1.00 96.56 91 GLU A C 1
ATOM 698 O O . GLU A 1 91 ? 5.600 4.447 -12.556 1.00 96.56 91 GLU A O 1
ATOM 703 N N . ARG A 1 92 ? 7.398 5.740 -12.973 1.00 96.94 92 ARG A N 1
ATOM 704 C CA . ARG A 1 92 ? 7.460 6.320 -11.623 1.00 96.94 92 ARG A CA 1
ATOM 705 C C . ARG A 1 92 ? 6.195 7.115 -11.304 1.00 96.94 92 ARG A C 1
ATOM 707 O O . ARG A 1 92 ? 5.557 6.849 -10.292 1.00 96.94 92 ARG A O 1
ATOM 714 N N . ALA A 1 93 ? 5.769 7.999 -12.207 1.00 96.00 93 ALA A N 1
ATOM 715 C CA . ALA A 1 93 ? 4.538 8.769 -12.030 1.00 96.00 93 ALA A CA 1
ATOM 716 C C . ALA A 1 93 ? 3.288 7.874 -11.912 1.00 96.00 93 ALA A C 1
ATOM 718 O O . ALA A 1 93 ? 2.384 8.163 -11.128 1.00 96.00 93 ALA A O 1
ATOM 719 N N . LEU A 1 94 ? 3.239 6.763 -12.656 1.00 95.31 94 LEU A N 1
ATOM 720 C CA . LEU A 1 94 ? 2.171 5.772 -12.545 1.00 95.31 94 LEU A CA 1
ATOM 721 C C . LEU A 1 94 ? 2.181 5.076 -11.177 1.00 95.31 94 LEU A C 1
ATOM 723 O O . LEU A 1 94 ? 1.120 4.904 -10.575 1.00 95.31 94 LEU A O 1
ATOM 727 N N . ALA A 1 95 ? 3.355 4.676 -10.687 1.00 94.75 95 ALA A N 1
ATOM 728 C CA . ALA A 1 95 ? 3.499 4.072 -9.367 1.00 94.75 95 ALA A CA 1
ATOM 729 C C . ALA A 1 95 ? 3.043 5.037 -8.260 1.00 94.75 95 ALA A C 1
ATOM 731 O O . ALA A 1 95 ? 2.247 4.651 -7.402 1.00 94.75 95 ALA A O 1
ATOM 732 N N . ASP A 1 96 ? 3.450 6.304 -8.340 1.00 94.00 96 ASP A N 1
ATOM 733 C CA . ASP A 1 96 ? 3.049 7.347 -7.394 1.00 94.00 96 ASP A CA 1
ATOM 734 C C . ASP A 1 96 ? 1.536 7.598 -7.427 1.00 94.00 96 ASP A C 1
ATOM 736 O O . ASP A 1 96 ? 0.893 7.680 -6.378 1.00 94.00 96 ASP A O 1
ATOM 740 N N . ALA A 1 97 ? 0.939 7.656 -8.622 1.00 94.12 97 ALA A N 1
ATOM 741 C CA . ALA A 1 97 ? -0.502 7.831 -8.788 1.00 94.12 97 ALA A CA 1
ATOM 742 C C . ALA A 1 97 ? 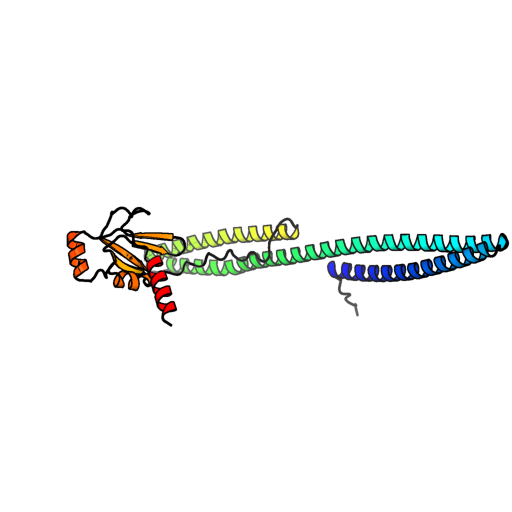-1.303 6.648 -8.221 1.00 94.12 97 ALA A C 1
ATOM 744 O O . ALA A 1 97 ? -2.354 6.852 -7.613 1.00 94.12 97 ALA A O 1
ATOM 745 N N . ARG A 1 98 ? -0.811 5.414 -8.391 1.00 93.50 98 ARG A N 1
ATOM 746 C CA . ARG A 1 98 ? -1.424 4.217 -7.792 1.00 93.50 98 ARG A CA 1
ATOM 747 C C . ARG A 1 98 ? -1.334 4.261 -6.271 1.00 93.50 98 ARG A C 1
ATOM 749 O O . ARG A 1 98 ? -2.355 4.116 -5.609 1.00 93.50 98 ARG A O 1
ATOM 756 N N . ALA A 1 99 ? -0.154 4.559 -5.732 1.00 91.94 99 ALA A N 1
ATOM 757 C CA . ALA A 1 99 ? 0.043 4.684 -4.293 1.00 91.94 99 ALA A CA 1
ATOM 758 C C . ALA A 1 99 ? -0.842 5.787 -3.686 1.00 91.94 99 ALA A C 1
ATOM 760 O O . ALA A 1 99 ? -1.403 5.607 -2.608 1.00 91.94 99 ALA A O 1
ATOM 761 N N . GLN A 1 100 ? -1.003 6.917 -4.380 1.00 92.31 100 GLN A N 1
ATOM 762 C CA . GLN A 1 100 ? -1.901 7.991 -3.960 1.00 92.31 100 GLN A CA 1
ATOM 763 C C . GLN A 1 100 ? -3.365 7.546 -3.951 1.00 92.31 100 GLN A C 1
ATOM 765 O O . GLN A 1 100 ? -4.047 7.746 -2.949 1.00 92.31 100 GLN A O 1
ATOM 770 N N . ARG A 1 101 ? -3.832 6.892 -5.020 1.00 92.75 101 ARG A N 1
ATOM 771 C CA . ARG A 1 101 ? -5.198 6.358 -5.094 1.00 92.75 101 ARG A CA 1
ATOM 772 C C . ARG A 1 101 ? -5.475 5.368 -3.963 1.00 92.75 101 ARG A C 1
AT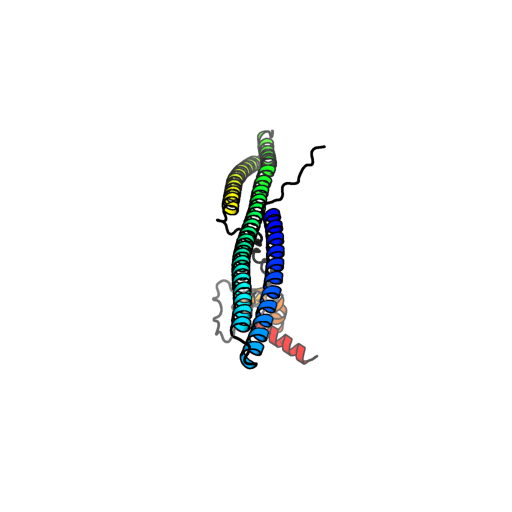OM 774 O O . ARG A 1 101 ? -6.538 5.406 -3.356 1.00 92.75 101 ARG A O 1
ATOM 781 N N . ASP A 1 102 ? -4.529 4.483 -3.673 1.00 91.81 102 ASP A N 1
ATOM 782 C CA . ASP A 1 102 ? -4.705 3.478 -2.627 1.00 91.81 102 ASP A CA 1
ATOM 783 C C . ASP A 1 102 ? -4.773 4.133 -1.228 1.00 91.81 102 ASP A C 1
ATOM 785 O O . ASP A 1 102 ? -5.600 3.741 -0.403 1.00 91.81 102 ASP A O 1
ATOM 789 N N . ARG A 1 103 ? -3.991 5.199 -0.980 1.00 92.75 103 ARG A N 1
ATOM 790 C CA . ARG A 1 103 ? -4.108 6.030 0.237 1.00 92.75 103 ARG A CA 1
ATOM 791 C C . ARG A 1 103 ? -5.447 6.759 0.333 1.00 92.75 103 ARG A C 1
ATOM 793 O O . ARG A 1 103 ? -6.007 6.845 1.423 1.00 92.75 103 ARG A O 1
ATOM 800 N N . GLU A 1 104 ? -5.952 7.289 -0.778 1.00 93.81 104 GLU A N 1
ATOM 801 C CA . GLU A 1 104 ? -7.262 7.947 -0.838 1.00 93.81 104 GLU A CA 1
ATOM 802 C C . GLU A 1 104 ? -8.384 6.971 -0.488 1.00 93.81 104 GLU A C 1
ATOM 804 O O . GLU A 1 104 ? -9.173 7.259 0.407 1.00 93.81 104 GLU A O 1
ATOM 809 N N . LEU A 1 105 ? -8.384 5.778 -1.090 1.00 93.06 105 LEU A N 1
ATOM 810 C CA . LEU A 1 105 ? -9.365 4.733 -0.788 1.00 93.06 105 LEU A CA 1
ATOM 811 C C . LEU A 1 105 ? -9.355 4.339 0.692 1.00 93.06 105 LEU A C 1
ATOM 813 O O . LEU A 1 105 ? -10.415 4.178 1.296 1.00 93.06 105 LEU A O 1
ATOM 817 N N . LEU A 1 106 ? -8.171 4.190 1.290 1.00 93.44 106 LEU A N 1
ATOM 818 C CA . LEU A 1 106 ? -8.056 3.858 2.707 1.00 93.44 106 LEU A CA 1
ATOM 819 C C . LEU A 1 106 ? -8.557 4.995 3.607 1.00 93.44 106 LEU A C 1
ATOM 821 O O . LEU A 1 106 ? -9.260 4.751 4.585 1.00 93.44 106 LEU A O 1
ATOM 825 N N . ALA A 1 107 ? -8.233 6.243 3.273 1.00 94.75 107 ALA A N 1
ATOM 826 C CA . ALA A 1 107 ? -8.731 7.397 4.009 1.00 94.75 107 ALA A CA 1
ATOM 827 C C . ALA A 1 107 ? -10.260 7.527 3.922 1.00 94.75 107 ALA A C 1
ATOM 829 O O . ALA A 1 107 ? -10.900 7.798 4.937 1.00 94.75 107 ALA A O 1
ATOM 830 N N . ASP A 1 108 ? -10.845 7.264 2.753 1.00 95.69 108 ASP A N 1
ATOM 831 C CA . ASP A 1 108 ? -12.297 7.260 2.557 1.00 95.69 108 ASP A CA 1
ATOM 832 C C . ASP A 1 108 ? -12.973 6.164 3.401 1.00 95.69 108 ASP A C 1
ATOM 834 O O . ASP A 1 108 ? -14.040 6.388 3.972 1.00 95.69 108 ASP A O 1
ATOM 838 N N . GLN A 1 109 ? -12.342 4.991 3.550 1.00 95.62 109 GLN A N 1
ATOM 839 C CA . GLN A 1 109 ? -12.830 3.929 4.442 1.00 95.62 109 GLN A CA 1
ATOM 840 C C . GLN A 1 109 ? -12.809 4.355 5.917 1.00 95.62 109 GLN A C 1
ATOM 842 O O . GLN A 1 109 ? -13.773 4.101 6.643 1.00 95.62 109 GLN A O 1
ATOM 847 N N . ILE A 1 110 ? -11.742 5.024 6.363 1.00 95.19 110 ILE A N 1
ATOM 848 C CA . ILE A 1 110 ? -11.628 5.546 7.734 1.00 95.19 110 ILE A CA 1
ATOM 849 C C . ILE A 1 110 ? -12.704 6.614 7.995 1.00 95.19 110 ILE A C 1
ATOM 851 O O . ILE A 1 110 ? -13.353 6.606 9.043 1.00 95.19 110 ILE A O 1
ATOM 855 N N . GLU A 1 111 ? -12.947 7.509 7.036 1.00 96.75 111 GLU A N 1
ATOM 856 C CA . GLU A 1 111 ? -14.016 8.510 7.140 1.00 96.75 111 GLU A CA 1
ATOM 857 C C . GLU A 1 111 ? -15.407 7.880 7.137 1.00 96.75 111 GLU A C 1
ATOM 859 O O . GLU A 1 111 ? -16.269 8.291 7.917 1.00 96.75 111 GLU A O 1
ATOM 864 N N . ALA A 1 112 ? -15.628 6.854 6.314 1.00 97.00 112 ALA A N 1
ATOM 865 C CA . ALA A 1 112 ? -16.880 6.109 6.301 1.00 97.00 112 ALA A CA 1
ATOM 866 C C . ALA A 1 112 ? -17.153 5.427 7.652 1.00 97.00 112 ALA A C 1
ATOM 868 O O . ALA A 1 112 ? -18.304 5.403 8.100 1.00 97.00 112 ALA A O 1
ATOM 869 N N . LEU A 1 113 ? -16.113 4.923 8.329 1.00 96.50 113 LEU A N 1
ATOM 870 C CA . LEU A 1 113 ? -16.222 4.381 9.684 1.00 96.50 113 LEU A CA 1
ATOM 871 C C . LEU A 1 113 ? -16.644 5.465 10.685 1.00 96.50 113 LEU A C 1
ATOM 873 O O . LEU A 1 113 ? -17.633 5.271 11.392 1.00 96.50 113 LEU A O 1
ATOM 877 N N . ALA A 1 114 ? -15.968 6.619 10.699 1.00 96.94 114 ALA A N 1
ATOM 878 C CA . ALA A 1 114 ? -16.338 7.743 11.565 1.00 96.94 114 ALA A CA 1
ATOM 879 C C . ALA A 1 114 ? -17.795 8.186 11.322 1.00 96.94 114 ALA A C 1
ATOM 881 O O . ALA A 1 114 ? -18.588 8.288 12.257 1.00 96.94 114 ALA A O 1
ATOM 882 N N . ALA A 1 115 ? -18.194 8.330 10.055 1.00 97.31 115 ALA A N 1
ATOM 883 C CA . ALA A 1 115 ? -19.565 8.666 9.680 1.00 97.31 115 ALA A CA 1
ATOM 884 C C . ALA A 1 115 ? -20.584 7.580 10.078 1.00 97.31 115 ALA A C 1
ATOM 886 O O . ALA A 1 115 ? -21.760 7.867 10.302 1.00 97.31 115 ALA A O 1
ATOM 887 N N . SER A 1 116 ? -20.183 6.308 10.150 1.00 97.81 116 SER A N 1
ATOM 888 C CA . SER A 1 116 ? -21.045 5.225 10.637 1.00 97.81 116 SER A CA 1
ATOM 889 C C . SER A 1 116 ? -21.284 5.308 12.145 1.00 97.81 116 SER A C 1
ATOM 891 O O . SER A 1 116 ? -22.415 5.100 12.594 1.00 97.81 116 SER A O 1
ATOM 893 N N . ILE A 1 117 ? -20.245 5.638 12.918 1.00 96.19 117 ILE A N 1
ATOM 894 C CA . ILE A 1 117 ? -20.347 5.844 14.369 1.00 96.19 117 ILE A CA 1
ATOM 895 C C . ILE A 1 117 ? -21.295 7.013 14.645 1.00 96.19 117 ILE A C 1
ATOM 897 O O . ILE A 1 117 ? -22.295 6.844 15.343 1.00 96.19 117 ILE A O 1
ATOM 901 N N . GLU A 1 118 ? -21.066 8.161 14.009 1.00 96.19 118 GLU A N 1
ATOM 902 C CA . GLU A 1 118 ? -21.889 9.361 14.201 1.00 96.19 118 GLU A CA 1
ATOM 903 C C . GLU A 1 118 ? -23.355 9.157 13.831 1.00 96.19 118 GLU A C 1
ATOM 905 O O . GLU A 1 118 ? -24.239 9.620 14.547 1.00 96.19 118 GLU A O 1
ATOM 910 N N . ARG A 1 119 ? -23.645 8.418 12.753 1.00 97.06 119 ARG A N 1
ATOM 911 C CA . ARG A 1 119 ? -25.031 8.084 12.383 1.00 97.06 119 ARG A CA 1
ATOM 912 C C . ARG A 1 119 ? -25.738 7.221 13.430 1.00 97.06 119 ARG A C 1
ATOM 914 O O . ARG A 1 119 ? -26.963 7.266 13.515 1.00 97.06 119 ARG A O 1
ATOM 921 N N . SER A 1 120 ? -24.992 6.449 14.217 1.00 96.38 120 SER A N 1
ATOM 922 C CA . SER A 1 120 ? -25.541 5.548 15.238 1.00 96.38 120 SER A CA 1
ATOM 923 C C . SER A 1 120 ? -25.768 6.247 16.586 1.00 96.38 120 SER A C 1
ATOM 925 O O . SER A 1 120 ? -26.660 5.858 17.345 1.00 96.38 120 SER A O 1
ATOM 927 N N . LEU A 1 121 ? -25.007 7.309 16.874 1.00 95.94 121 LEU A N 1
ATOM 928 C CA . LEU A 1 121 ? -25.036 8.018 18.157 1.00 95.94 121 LEU A CA 1
ATOM 929 C C . LEU A 1 121 ? -26.409 8.580 18.560 1.00 95.94 121 LEU A C 1
ATOM 931 O O . LEU A 1 121 ? -26.796 8.380 19.716 1.00 95.94 121 LEU A O 1
ATOM 935 N N . PRO A 1 122 ? -27.191 9.229 17.670 1.00 96.25 122 PRO A N 1
ATOM 936 C CA . PRO A 1 122 ? -28.500 9.756 18.044 1.00 96.25 122 PRO A CA 1
ATOM 937 C C . PRO A 1 122 ? -29.461 8.676 18.549 1.00 96.25 122 PRO A C 1
ATOM 939 O O . PRO A 1 122 ? -30.203 8.916 19.498 1.00 96.25 122 PRO A O 1
ATOM 942 N N . GLY A 1 123 ? -29.425 7.477 17.955 1.00 96.62 123 GLY A N 1
ATOM 943 C CA . GLY A 1 123 ? -30.275 6.355 18.361 1.00 96.62 123 GLY A CA 1
ATOM 944 C C . GLY A 1 123 ? -29.954 5.865 19.773 1.00 96.62 123 GLY A C 1
ATOM 945 O O . GLY A 1 123 ? -30.856 5.721 20.599 1.00 96.62 123 GLY A O 1
ATOM 946 N N . PHE A 1 124 ? -28.665 5.688 20.076 1.00 96.75 124 PHE A N 1
ATOM 947 C CA . PHE A 1 124 ? -28.205 5.359 21.427 1.00 96.75 124 PHE A CA 1
ATOM 948 C C . PHE A 1 124 ? -28.584 6.454 22.436 1.00 96.75 124 PHE A C 1
ATOM 950 O O . PHE A 1 124 ? -29.167 6.161 23.482 1.00 96.75 124 PHE A O 1
ATOM 957 N N . GLY A 1 125 ? -28.306 7.719 22.105 1.00 96.81 125 GLY A N 1
ATOM 958 C CA . GLY A 1 125 ? -28.594 8.860 22.973 1.00 96.81 125 GLY A CA 1
ATOM 959 C C . GLY A 1 125 ? -30.083 8.990 23.304 1.00 96.81 125 GLY A C 1
ATOM 960 O O . GLY A 1 125 ? -30.435 9.166 24.472 1.00 96.81 125 GLY A O 1
ATOM 961 N N . ALA A 1 126 ? -30.954 8.842 22.302 1.00 97.00 126 ALA A N 1
ATOM 962 C CA . ALA A 1 126 ? -32.404 8.873 22.478 1.00 97.00 126 ALA A CA 1
ATOM 963 C C . ALA A 1 126 ? -32.908 7.698 23.329 1.00 97.00 126 ALA A C 1
ATOM 965 O O . ALA A 1 126 ? -33.697 7.907 24.249 1.00 97.00 126 ALA A O 1
ATOM 966 N N . GLY A 1 127 ? -32.423 6.478 23.070 1.00 97.19 127 GLY A N 1
ATOM 967 C CA . GLY A 1 127 ? -32.805 5.289 23.836 1.00 97.19 127 GLY A CA 1
ATOM 968 C C . GLY A 1 127 ? -32.405 5.382 25.310 1.00 97.19 127 GLY A C 1
ATOM 969 O O . GLY A 1 127 ? -33.231 5.155 26.194 1.00 97.19 127 GLY A O 1
ATOM 970 N N . ALA A 1 128 ? -31.165 5.792 25.590 1.00 97.19 128 ALA A N 1
ATOM 971 C CA . ALA A 1 128 ? -30.691 5.988 26.957 1.00 97.19 128 ALA A CA 1
ATOM 972 C C . ALA A 1 128 ? -31.463 7.108 27.678 1.00 97.19 128 ALA A C 1
ATOM 974 O O . ALA A 1 128 ? -31.851 6.940 28.833 1.00 97.19 128 ALA A O 1
ATOM 975 N N . SER A 1 129 ? -31.756 8.220 26.992 1.00 96.56 129 SER A N 1
ATOM 976 C CA . SER A 1 129 ? -32.581 9.297 27.555 1.00 96.56 129 SER A CA 1
ATOM 977 C C . SER A 1 129 ? -34.005 8.831 27.870 1.00 96.56 129 SER A C 1
ATOM 979 O O . SER A 1 129 ? -34.547 9.208 28.903 1.00 96.56 129 SER A O 1
ATOM 981 N N . ALA A 1 130 ? -34.607 7.991 27.023 1.00 97.31 130 ALA A N 1
ATOM 982 C CA . ALA A 1 130 ? -35.952 7.464 27.249 1.00 97.31 130 ALA A CA 1
ATOM 983 C C . ALA A 1 130 ? -36.036 6.581 28.508 1.00 97.31 130 ALA A C 1
ATOM 985 O O . ALA A 1 130 ? -37.027 6.647 29.234 1.00 97.31 130 ALA A O 1
ATOM 986 N N . LEU A 1 131 ? -34.992 5.794 28.802 1.00 95.31 131 LEU A N 1
ATOM 987 C CA . LEU A 1 131 ? -34.908 4.999 30.035 1.00 95.31 131 LEU A CA 1
ATOM 988 C C . LEU A 1 131 ? -34.838 5.883 31.288 1.00 95.31 131 LEU A C 1
ATOM 990 O O . LEU A 1 131 ? -35.528 5.613 32.271 1.00 95.31 131 LEU A O 1
ATOM 994 N N . VAL A 1 132 ? -34.040 6.954 31.241 1.00 96.25 132 VAL A N 1
ATOM 995 C CA . VAL A 1 132 ? -33.936 7.937 32.333 1.00 96.25 132 VAL A CA 1
ATOM 996 C C . VAL A 1 132 ? -35.280 8.636 32.552 1.00 96.25 132 VAL A C 1
ATOM 998 O O . VAL A 1 132 ? -35.767 8.720 33.680 1.00 96.25 132 VAL A O 1
ATOM 1001 N N . ASP A 1 133 ? -35.919 9.068 31.466 1.00 95.62 133 ASP A N 1
ATOM 1002 C CA . ASP A 1 133 ? -37.223 9.729 31.483 1.00 95.62 133 ASP A CA 1
ATOM 1003 C C . ASP A 1 133 ? -38.335 8.841 32.050 1.00 95.62 133 ASP A C 1
ATOM 1005 O O . ASP A 1 133 ? -39.198 9.333 32.780 1.00 95.62 133 ASP A O 1
ATOM 1009 N N . ALA A 1 134 ? -38.336 7.544 31.727 1.00 95.00 134 ALA A N 1
ATOM 1010 C CA . ALA A 1 134 ? -39.334 6.597 32.220 1.00 95.00 134 ALA A CA 1
ATOM 1011 C C . ALA A 1 134 ? -39.281 6.456 33.749 1.00 95.00 134 ALA A C 1
ATOM 1013 O O . ALA A 1 134 ? -40.324 6.404 34.401 1.00 95.00 134 ALA A O 1
ATOM 1014 N N . VAL A 1 135 ? -38.075 6.453 34.324 1.00 92.81 135 VAL A N 1
ATOM 1015 C CA . VAL A 1 135 ? -37.876 6.421 35.780 1.00 92.81 135 VAL A CA 1
ATOM 1016 C C . VAL A 1 135 ? -38.267 7.764 36.401 1.00 92.81 135 VAL A C 1
ATOM 1018 O O . VAL A 1 135 ? -38.968 7.790 37.408 1.00 92.81 135 VAL A O 1
ATOM 1021 N N . ALA A 1 136 ? -37.873 8.882 35.783 1.00 91.06 136 ALA A N 1
ATOM 1022 C CA . ALA A 1 136 ? -38.154 10.224 36.297 1.00 91.06 136 ALA A CA 1
ATOM 1023 C C . ALA A 1 136 ? -39.655 10.573 36.310 1.00 91.06 136 ALA A C 1
ATOM 1025 O O . ALA A 1 136 ? -40.117 11.275 37.207 1.00 91.06 136 ALA A O 1
ATOM 1026 N N . LYS A 1 137 ? -40.420 10.086 35.324 1.00 92.06 137 LYS A N 1
ATOM 1027 C CA . LYS A 1 137 ? -41.872 10.315 35.190 1.00 92.06 137 LYS A CA 1
ATOM 1028 C C . LYS A 1 137 ? -42.720 9.271 35.927 1.00 92.06 137 LYS A C 1
ATOM 1030 O O . LYS A 1 137 ? -43.946 9.384 35.936 1.00 92.06 137 LYS A O 1
ATOM 1035 N N . GLY A 1 138 ? -42.096 8.251 36.516 1.00 87.19 138 GLY A N 1
ATOM 1036 C CA . GLY A 1 138 ? -42.788 7.199 37.250 1.00 87.19 138 GLY A CA 1
ATOM 1037 C C . GLY A 1 138 ? -43.517 7.746 38.480 1.00 87.19 138 GLY A C 1
ATOM 1038 O O . GLY A 1 138 ? -42.954 8.499 39.270 1.00 87.19 138 GLY A O 1
ATOM 1039 N N . ALA A 1 139 ? -44.771 7.332 38.678 1.00 79.56 139 ALA A N 1
ATOM 1040 C CA . ALA A 1 139 ? -45.566 7.730 39.845 1.00 79.56 139 ALA A CA 1
ATOM 1041 C C . ALA A 1 139 ? -45.061 7.110 41.166 1.00 79.56 139 ALA A C 1
ATOM 1043 O O . ALA A 1 139 ? -45.437 7.559 42.247 1.00 79.56 139 ALA A O 1
ATOM 1044 N N . THR A 1 140 ? -44.218 6.076 41.089 1.00 86.31 140 THR A N 1
ATOM 1045 C CA . THR A 1 140 ? -43.658 5.361 42.241 1.00 86.31 140 THR A CA 1
ATOM 1046 C C . THR A 1 140 ? -42.150 5.568 42.300 1.00 86.31 140 THR A C 1
ATOM 1048 O O . THR A 1 140 ? -41.436 5.271 41.346 1.00 86.31 140 THR A O 1
ATOM 1051 N N . GLN A 1 141 ? -41.661 6.051 43.440 1.00 83.81 141 GLN A N 1
ATOM 1052 C CA . GLN A 1 141 ? -40.235 6.240 43.689 1.00 83.81 141 GLN A CA 1
ATOM 1053 C C . GLN A 1 141 ? -39.634 4.940 44.233 1.00 83.81 141 GLN A C 1
ATOM 1055 O O . GLN A 1 141 ? -39.923 4.540 45.359 1.00 83.81 141 GLN A O 1
ATOM 1060 N N . VAL A 1 142 ? -38.796 4.286 43.426 1.00 92.25 142 VAL A N 1
ATOM 1061 C CA . VAL A 1 142 ? -38.042 3.082 43.804 1.00 92.25 142 VAL A CA 1
ATOM 1062 C C . VAL A 1 142 ? -36.556 3.427 43.760 1.00 92.25 142 VAL A C 1
ATOM 1064 O O . VAL A 1 142 ? -36.047 3.833 42.716 1.00 92.25 142 VAL A O 1
ATOM 1067 N N . ALA A 1 143 ? -35.853 3.293 44.888 1.00 90.69 143 ALA A N 1
ATOM 1068 C CA . ALA A 1 143 ? -34.469 3.755 45.026 1.00 90.69 143 ALA A CA 1
ATOM 1069 C C . ALA A 1 143 ? -33.516 3.072 44.029 1.00 90.69 143 ALA A C 1
ATOM 1071 O O . ALA A 1 143 ? -32.619 3.710 43.475 1.00 90.69 143 ALA A O 1
ATOM 1072 N N . GLU A 1 144 ? -33.735 1.787 43.765 1.00 94.06 144 GLU A N 1
ATOM 1073 C CA . GLU A 1 144 ? -33.008 0.988 42.783 1.00 94.06 144 GLU A CA 1
ATOM 1074 C C . GLU A 1 144 ? -33.213 1.520 41.360 1.00 94.06 144 GLU A C 1
ATOM 1076 O O . GLU A 1 144 ? -32.246 1.636 40.608 1.00 94.06 144 GLU A O 1
ATOM 1081 N N . ALA A 1 145 ? -34.442 1.913 41.006 1.00 91.44 145 ALA A N 1
ATOM 1082 C CA . ALA A 1 145 ? -34.755 2.481 39.696 1.00 91.44 145 ALA A CA 1
ATOM 1083 C C . ALA A 1 145 ? -34.069 3.843 39.501 1.00 91.44 145 ALA A C 1
ATOM 1085 O O . ALA A 1 145 ? -33.485 4.093 38.447 1.00 91.44 145 ALA A O 1
ATOM 1086 N N . THR A 1 146 ? -34.051 4.692 40.534 1.00 92.50 146 THR A N 1
ATOM 1087 C CA . THR A 1 146 ? -33.336 5.979 40.508 1.00 92.50 146 THR A CA 1
ATOM 1088 C C . THR A 1 146 ? -31.827 5.791 40.341 1.00 92.50 146 THR A C 1
ATOM 1090 O O . THR A 1 146 ? -31.202 6.500 39.551 1.00 92.50 146 THR A O 1
ATOM 1093 N N . ARG A 1 147 ? -31.227 4.813 41.037 1.00 95.25 147 ARG A N 1
ATOM 1094 C CA . ARG A 1 147 ? -29.803 4.469 40.865 1.00 95.25 147 ARG A CA 1
ATOM 1095 C C . ARG A 1 147 ? -29.514 3.967 39.452 1.00 95.25 147 ARG A C 1
ATOM 1097 O O . ARG A 1 147 ? -28.553 4.425 38.844 1.00 95.25 147 ARG A O 1
ATOM 1104 N N . PHE A 1 148 ? -30.364 3.091 38.917 1.00 94.75 148 PHE A N 1
ATOM 1105 C CA . PHE A 1 148 ? -30.260 2.617 37.538 1.00 94.75 148 PHE A CA 1
ATOM 1106 C C . PHE A 1 148 ? -30.296 3.776 36.531 1.00 94.75 148 PHE A C 1
ATOM 1108 O O . PHE A 1 148 ? -29.411 3.865 35.684 1.00 94.75 148 PHE A O 1
ATOM 1115 N N . ALA A 1 149 ? -31.249 4.706 36.654 1.00 94.94 149 ALA A N 1
ATOM 1116 C CA . ALA A 1 149 ? -31.336 5.874 35.774 1.00 94.94 149 ALA A CA 1
ATOM 1117 C C . ALA A 1 149 ? -30.080 6.760 35.841 1.00 94.94 149 ALA A C 1
ATOM 1119 O O . ALA A 1 149 ? -29.578 7.191 34.805 1.00 94.94 149 ALA A O 1
ATOM 1120 N N . ALA A 1 150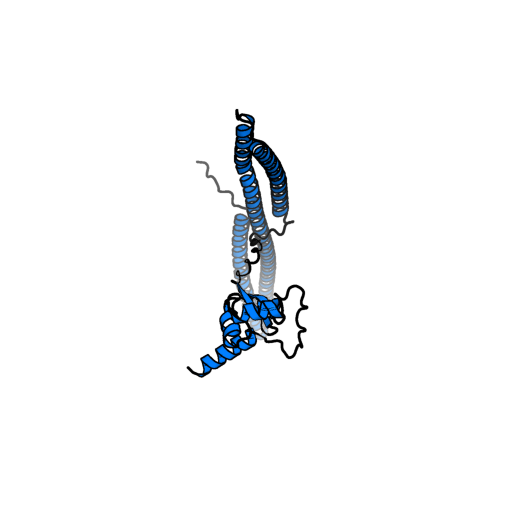 ? -29.532 6.989 37.039 1.00 95.62 150 ALA A N 1
ATOM 1121 C CA . ALA A 1 150 ? -28.288 7.740 37.203 1.00 95.62 150 ALA A CA 1
ATOM 1122 C C . ALA A 1 150 ? -27.097 7.044 36.520 1.00 95.62 150 ALA A C 1
ATOM 1124 O O . ALA A 1 150 ? -26.308 7.702 35.842 1.00 95.62 150 ALA A O 1
ATOM 1125 N N . SER A 1 151 ? -26.990 5.716 36.642 1.00 96.88 151 SER A N 1
ATOM 1126 C CA . SER A 1 151 ? -25.970 4.931 35.937 1.00 96.88 151 SER A CA 1
ATOM 1127 C C . SER A 1 151 ? -26.140 4.992 34.417 1.00 96.88 151 SER A C 1
ATOM 1129 O O . SER A 1 151 ? -25.157 5.197 33.709 1.00 96.88 151 SER A O 1
ATOM 1131 N N . VAL A 1 152 ? -27.370 4.871 33.905 1.00 97.94 152 VAL A N 1
ATOM 1132 C CA . VAL A 1 152 ? -27.656 4.983 32.464 1.00 97.94 152 VAL A CA 1
ATOM 1133 C C . VAL A 1 152 ? -27.279 6.366 31.932 1.00 97.94 152 VAL A C 1
ATOM 1135 O O . VAL A 1 152 ? -26.657 6.457 30.877 1.00 97.94 152 VAL A O 1
ATOM 1138 N N . ASP A 1 153 ? -27.602 7.444 32.651 1.00 97.00 153 ASP A N 1
ATOM 1139 C CA . ASP A 1 153 ? -27.244 8.803 32.231 1.00 97.00 153 ASP A CA 1
ATOM 1140 C C . ASP A 1 153 ? -25.725 9.048 32.263 1.00 97.00 153 ASP A C 1
ATOM 1142 O O . ASP A 1 153 ? -25.190 9.706 31.368 1.00 97.00 153 ASP A O 1
ATOM 1146 N N . ALA A 1 154 ? -25.013 8.478 33.243 1.00 97.50 154 ALA A N 1
ATOM 1147 C CA . ALA A 1 154 ? -23.553 8.529 33.301 1.00 97.50 154 ALA A CA 1
ATOM 1148 C C . ALA A 1 154 ? -22.914 7.825 32.090 1.00 97.50 154 ALA A C 1
ATOM 1150 O O . ALA A 1 154 ? -22.146 8.453 31.361 1.00 97.50 154 ALA A O 1
ATOM 1151 N N . VAL A 1 155 ? -23.313 6.577 31.814 1.00 97.88 155 VAL A N 1
ATOM 1152 C CA . VAL A 1 155 ? -22.843 5.811 30.644 1.00 97.88 155 VAL A CA 1
ATOM 1153 C C . VAL A 1 155 ? -23.193 6.532 29.346 1.00 97.88 155 VAL A C 1
ATOM 1155 O O . VAL A 1 155 ? -22.370 6.617 28.440 1.00 97.88 155 VAL A O 1
ATOM 1158 N N . ARG A 1 156 ? -24.398 7.106 29.248 1.00 97.44 156 ARG A N 1
ATOM 1159 C CA . ARG A 1 156 ? -24.816 7.874 28.073 1.00 97.44 156 ARG A CA 1
ATOM 1160 C C . ARG A 1 156 ? -23.854 9.026 27.788 1.00 97.44 156 ARG A C 1
ATOM 1162 O O . ARG A 1 156 ? -23.456 9.204 26.643 1.00 97.44 156 ARG A O 1
ATOM 1169 N N . ARG A 1 157 ? -23.489 9.814 28.804 1.00 96.75 157 ARG A N 1
ATOM 1170 C CA . ARG A 1 157 ? -22.553 10.941 28.648 1.00 96.75 157 ARG A CA 1
ATOM 1171 C C . ARG A 1 157 ? -21.150 10.470 28.284 1.00 96.75 157 ARG A C 1
ATOM 1173 O O . ARG A 1 157 ? -20.533 11.069 27.409 1.00 96.75 157 ARG A O 1
ATOM 1180 N N . GLU A 1 158 ? -20.676 9.406 28.925 1.00 97.69 158 GLU A N 1
ATOM 1181 C CA . GLU A 1 158 ? -19.360 8.827 28.653 1.00 97.69 158 GLU A CA 1
ATOM 1182 C C . GLU A 1 158 ? -19.257 8.322 27.212 1.00 97.69 158 GLU A C 1
ATOM 1184 O O . GLU A 1 158 ? -18.341 8.714 26.498 1.00 97.69 158 GLU A O 1
ATOM 1189 N N . VAL A 1 159 ? -20.234 7.539 26.746 1.00 97.12 159 VAL A N 1
ATOM 1190 C CA . VAL A 1 159 ? -20.254 7.012 25.373 1.00 97.12 159 VAL A CA 1
ATOM 1191 C C . VAL A 1 159 ? -20.307 8.139 24.344 1.00 97.12 159 VAL A C 1
ATOM 1193 O O . VAL A 1 159 ? -19.583 8.077 23.355 1.00 97.12 159 VAL A O 1
ATOM 1196 N N . LEU A 1 160 ? -21.119 9.180 24.568 1.00 95.88 160 LEU A N 1
ATOM 1197 C CA . LEU A 1 160 ? -21.170 10.333 23.661 1.00 95.88 160 LEU A CA 1
ATOM 1198 C C . LEU A 1 160 ? -19.814 11.053 23.599 1.00 95.88 160 LEU A C 1
ATOM 1200 O O . LEU A 1 160 ? -19.301 11.290 22.510 1.00 95.88 160 LEU A O 1
ATOM 1204 N N . SER A 1 161 ? -19.193 11.315 24.753 1.00 96.69 161 SER A N 1
ATOM 1205 C CA . SER A 1 161 ? -17.876 11.959 24.811 1.00 96.69 161 SER A CA 1
ATOM 1206 C C . SER A 1 161 ? -16.770 11.104 24.186 1.00 96.69 161 SER A C 1
ATOM 1208 O O . SER A 1 161 ? -15.889 11.635 23.512 1.00 96.69 161 SER A O 1
ATOM 1210 N N . ALA A 1 162 ? -16.783 9.792 24.424 1.00 96.25 162 ALA A N 1
ATOM 1211 C CA . ALA A 1 162 ? -15.801 8.869 23.869 1.00 96.25 162 ALA A CA 1
ATOM 1212 C C . ALA A 1 162 ? -15.948 8.761 22.348 1.00 96.25 162 ALA A C 1
ATOM 1214 O O . ALA A 1 162 ? -14.953 8.744 21.626 1.00 96.25 162 ALA A O 1
ATOM 1215 N N . ALA A 1 163 ? -17.181 8.736 21.844 1.00 97.19 163 ALA A N 1
ATOM 1216 C CA . ALA A 1 163 ? -17.431 8.673 20.415 1.00 97.19 163 ALA A CA 1
ATOM 1217 C C . ALA A 1 163 ? -16.993 9.950 19.684 1.00 97.19 163 ALA A C 1
ATOM 1219 O O . ALA A 1 163 ? -16.436 9.838 18.592 1.00 97.19 163 ALA A O 1
ATOM 1220 N N . ASP A 1 164 ? -17.165 11.130 20.288 1.00 95.62 164 ASP A N 1
ATOM 1221 C CA . ASP A 1 164 ? -16.643 12.389 19.739 1.00 95.62 164 ASP A CA 1
ATOM 1222 C C . ASP A 1 164 ? -15.114 12.340 19.587 1.00 95.62 164 ASP A C 1
ATOM 1224 O O . ASP A 1 164 ? -14.581 12.674 18.523 1.00 95.62 164 ASP A O 1
ATOM 1228 N N . LEU A 1 165 ? -14.406 11.860 20.619 1.00 96.19 165 LEU A N 1
ATOM 1229 C CA . LEU A 1 165 ? -12.951 11.690 20.583 1.00 96.19 165 LEU A CA 1
ATOM 1230 C C . LEU A 1 165 ? -12.529 10.708 19.483 1.00 96.19 165 LEU A C 1
ATOM 1232 O O . LEU A 1 165 ? -11.696 11.047 18.644 1.00 96.19 165 LEU A O 1
ATOM 1236 N N . VAL A 1 166 ? -13.139 9.521 19.439 1.00 96.75 166 VAL A N 1
ATOM 1237 C CA . VAL A 1 166 ? -12.827 8.496 18.431 1.00 96.75 166 VAL A CA 1
ATOM 1238 C C . VAL A 1 166 ? -13.082 9.023 17.017 1.00 96.75 166 VAL A C 1
ATOM 1240 O O . VAL A 1 166 ? -12.251 8.843 16.130 1.00 96.75 166 VAL A O 1
ATOM 1243 N N . CYS A 1 167 ? -14.195 9.721 16.780 1.00 97.00 167 CYS A N 1
ATOM 1244 C CA . CYS A 1 167 ? -14.488 10.287 15.462 1.00 97.00 167 CYS A CA 1
ATOM 1245 C C . CYS A 1 167 ? -13.480 11.376 15.063 1.00 97.00 167 CYS A C 1
ATOM 1247 O O . CYS A 1 167 ? -13.119 11.479 13.887 1.00 97.00 167 CYS A O 1
ATOM 1249 N N . TRP A 1 168 ? -12.997 12.177 16.015 1.00 96.94 168 TRP A N 1
ATOM 1250 C CA . TRP A 1 168 ? -11.922 13.141 15.775 1.00 96.94 168 TRP A CA 1
ATOM 1251 C C . TRP A 1 168 ? -10.590 12.457 15.426 1.00 96.94 168 TRP A C 1
ATOM 1253 O O . TRP A 1 168 ? -9.926 12.855 14.460 1.00 96.94 168 TRP A O 1
ATOM 1263 N N . GLU A 1 169 ? -10.215 11.402 16.152 1.00 96.62 169 GLU A N 1
ATOM 1264 C CA . GLU A 1 169 ? -8.998 10.629 15.884 1.00 96.62 169 GLU A CA 1
ATOM 1265 C C . GLU A 1 169 ? -9.049 9.955 14.512 1.00 96.62 169 GLU A C 1
ATOM 1267 O O . GLU A 1 169 ? -8.099 10.072 13.737 1.00 96.62 169 GLU A O 1
ATOM 1272 N N . LEU A 1 170 ? -10.176 9.322 14.167 1.00 96.44 170 LEU A N 1
ATOM 1273 C CA . LEU A 1 170 ? -10.383 8.688 12.863 1.00 96.44 170 LEU A CA 1
ATOM 1274 C C . LEU A 1 170 ? -10.247 9.700 11.720 1.00 96.44 170 LEU A C 1
ATOM 1276 O O . LEU A 1 170 ? -9.543 9.443 10.746 1.00 96.44 170 LEU A O 1
ATOM 1280 N N . ARG A 1 171 ? -10.840 10.892 11.839 1.00 96.44 171 ARG A N 1
ATOM 1281 C CA . ARG A 1 171 ? -10.682 11.941 10.816 1.00 96.44 171 ARG A CA 1
ATOM 1282 C C . ARG A 1 171 ? -9.246 12.431 10.699 1.00 96.44 171 ARG A C 1
ATOM 1284 O O . ARG A 1 171 ? -8.733 12.594 9.593 1.00 96.44 171 ARG A O 1
ATOM 1291 N N . THR A 1 172 ? -8.576 12.629 11.829 1.00 95.81 172 THR A N 1
ATOM 1292 C CA . THR A 1 172 ? -7.157 13.002 11.850 1.00 95.81 172 THR A CA 1
ATOM 1293 C C . THR A 1 172 ? -6.305 11.925 11.177 1.00 95.81 172 THR A C 1
ATOM 1295 O O . THR A 1 172 ? -5.412 12.233 10.382 1.00 95.81 172 THR A O 1
ATOM 1298 N N . LEU A 1 173 ? -6.612 10.652 11.431 1.00 95.00 173 LEU A N 1
ATOM 1299 C CA . LEU A 1 173 ? -5.961 9.513 10.801 1.00 95.00 173 LEU A CA 1
ATOM 1300 C C . LEU A 1 173 ? -6.215 9.473 9.290 1.00 95.00 173 LEU A C 1
ATOM 1302 O O . LEU A 1 173 ? -5.266 9.265 8.535 1.00 95.00 173 LEU A O 1
ATOM 1306 N N . ALA A 1 174 ? -7.441 9.730 8.830 1.00 95.12 174 ALA A N 1
ATOM 1307 C CA . ALA A 1 174 ? -7.770 9.804 7.408 1.00 95.12 174 ALA A CA 1
ATOM 1308 C C . ALA A 1 174 ? -6.957 10.897 6.693 1.00 95.12 174 ALA A C 1
ATOM 1310 O O . ALA A 1 174 ? -6.327 10.632 5.667 1.00 95.12 174 ALA A O 1
ATOM 1311 N N . VAL A 1 175 ? -6.870 12.102 7.269 1.00 95.75 175 VAL A N 1
ATOM 1312 C CA . VAL A 1 175 ? -6.051 13.203 6.727 1.00 95.75 175 VAL A CA 1
ATOM 1313 C C . VAL A 1 175 ? -4.574 12.810 6.646 1.00 95.75 175 VAL A C 1
ATOM 1315 O O . VAL A 1 175 ? -3.938 12.981 5.604 1.00 95.75 175 VAL A O 1
ATOM 1318 N N . ARG A 1 176 ? -4.021 12.231 7.719 1.00 94.25 176 ARG A N 1
ATOM 1319 C CA . ARG A 1 176 ? -2.626 11.761 7.736 1.00 94.25 176 ARG A CA 1
ATOM 1320 C C . ARG A 1 176 ? -2.374 10.635 6.736 1.00 94.25 176 ARG A C 1
ATOM 1322 O O . ARG A 1 176 ? -1.290 10.583 6.159 1.00 94.25 176 ARG A O 1
ATOM 1329 N N . THR A 1 177 ? -3.363 9.773 6.517 1.00 94.19 177 THR A N 1
ATOM 1330 C CA . THR A 1 177 ? -3.311 8.688 5.531 1.00 94.19 177 THR A CA 1
ATOM 1331 C C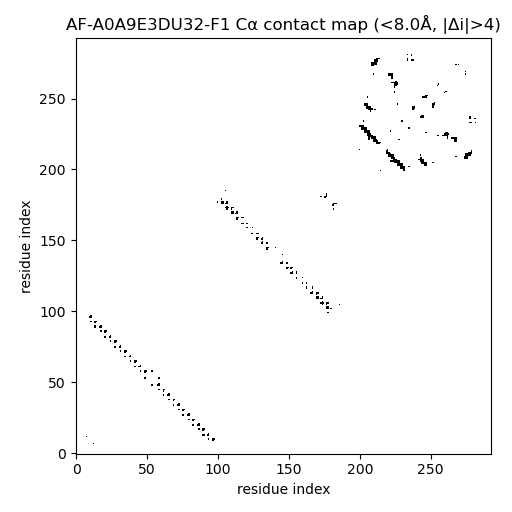 . THR A 1 177 ? -3.244 9.254 4.118 1.00 94.19 177 THR A C 1
ATOM 1333 O O . THR A 1 177 ? -2.335 8.886 3.379 1.00 94.19 177 THR A O 1
ATOM 1336 N N . ARG A 1 178 ? -4.092 10.232 3.758 1.00 93.31 178 ARG A N 1
ATOM 1337 C CA . ARG A 1 178 ? -4.014 10.907 2.443 1.00 93.31 178 ARG A CA 1
ATOM 1338 C C . ARG A 1 178 ? -2.669 11.594 2.219 1.00 93.31 178 ARG A C 1
ATOM 1340 O O . ARG A 1 178 ? -2.144 11.560 1.111 1.00 93.31 178 ARG A O 1
ATOM 1347 N N . ALA A 1 179 ? -2.095 12.168 3.276 1.00 92.94 179 ALA A N 1
ATOM 1348 C CA . ALA A 1 179 ? -0.784 12.810 3.239 1.00 92.94 179 ALA A CA 1
ATOM 1349 C C . ALA A 1 179 ? 0.404 11.826 3.180 1.00 92.94 179 ALA A C 1
ATOM 1351 O O . ALA A 1 179 ? 1.540 12.270 3.054 1.00 92.94 179 ALA A O 1
ATOM 1352 N N . GLY A 1 180 ? 0.177 10.510 3.296 1.00 89.44 180 GLY A N 1
ATOM 1353 C CA . GLY A 1 180 ? 1.249 9.508 3.318 1.00 89.44 180 GLY A CA 1
ATOM 1354 C C . GLY A 1 180 ? 2.045 9.452 4.628 1.00 89.44 180 GLY A C 1
ATOM 1355 O O . GLY A 1 180 ? 3.113 8.854 4.665 1.00 89.44 180 GLY A O 1
ATOM 1356 N N . ASN A 1 181 ? 1.523 10.041 5.708 1.00 87.00 181 ASN A N 1
ATOM 1357 C CA . ASN A 1 181 ? 2.187 10.150 7.015 1.00 87.00 181 ASN A CA 1
ATOM 1358 C C . ASN A 1 181 ? 1.685 9.119 8.044 1.00 87.00 181 ASN A C 1
ATOM 1360 O O . ASN A 1 181 ? 1.954 9.247 9.247 1.00 87.00 181 ASN A O 1
ATOM 1364 N N . ALA A 1 182 ? 0.886 8.147 7.605 1.00 80.56 182 ALA A N 1
ATOM 1365 C CA . ALA A 1 182 ? 0.327 7.104 8.452 1.00 80.56 182 ALA A CA 1
ATOM 1366 C C . ALA A 1 182 ? 0.511 5.731 7.797 1.00 80.56 182 ALA A C 1
ATOM 1368 O O . ALA A 1 182 ? 0.074 5.509 6.670 1.00 80.56 182 ALA A O 1
ATOM 1369 N N . ASN A 1 183 ? 1.118 4.805 8.540 1.00 65.88 183 ASN A N 1
ATOM 1370 C CA . ASN A 1 183 ? 1.188 3.392 8.181 1.00 65.88 183 ASN A CA 1
ATOM 1371 C C . ASN A 1 183 ? -0.065 2.698 8.714 1.00 65.88 183 ASN A C 1
ATOM 1373 O O . ASN A 1 183 ? -0.017 1.987 9.715 1.00 65.88 183 ASN A O 1
ATOM 1377 N N . VAL A 1 184 ? -1.210 2.971 8.092 1.00 62.91 184 VAL A N 1
ATOM 1378 C CA . VAL A 1 184 ? -2.434 2.232 8.394 1.00 62.91 184 VAL A CA 1
ATOM 1379 C C . VAL A 1 184 ? -2.417 0.979 7.532 1.00 62.91 184 VAL A C 1
ATOM 1381 O O . VAL A 1 184 ? -2.667 1.026 6.331 1.00 62.91 184 VAL A O 1
ATOM 1384 N N . SER A 1 185 ? -2.075 -0.155 8.131 1.00 56.88 185 SER A N 1
ATOM 1385 C CA . SER A 1 185 ? -2.277 -1.443 7.476 1.00 56.88 185 SER A CA 1
ATOM 1386 C C . SER A 1 185 ? -3.774 -1.746 7.483 1.00 56.88 185 SER A C 1
ATOM 1388 O O . SER A 1 185 ? -4.371 -1.859 8.550 1.00 56.88 185 SER A O 1
ATOM 1390 N N . ALA A 1 186 ? -4.382 -1.914 6.304 1.00 53.62 186 ALA A N 1
ATOM 1391 C CA . ALA A 1 186 ? -5.787 -2.327 6.157 1.00 53.62 186 ALA A CA 1
ATOM 1392 C C . ALA A 1 186 ? -6.097 -3.677 6.848 1.00 53.62 186 ALA A C 1
ATOM 1394 O O . ALA A 1 186 ? -7.250 -4.014 7.096 1.00 53.62 186 ALA A O 1
ATOM 1395 N N . THR A 1 187 ? -5.054 -4.431 7.196 1.00 43.09 187 THR A N 1
ATOM 1396 C CA . THR A 1 187 ? -5.078 -5.656 7.997 1.00 43.09 187 THR A CA 1
ATOM 1397 C C . THR A 1 187 ? -4.346 -5.459 9.322 1.00 43.09 187 THR A C 1
ATOM 1399 O O . THR A 1 187 ? -3.439 -6.218 9.659 1.00 43.09 187 THR A O 1
ATOM 1402 N N . ALA A 1 188 ? -4.735 -4.467 10.119 1.00 44.38 188 ALA A N 1
ATOM 1403 C CA . ALA A 1 188 ? -4.673 -4.677 11.558 1.00 44.38 188 ALA A CA 1
ATOM 1404 C C . ALA A 1 188 ? -5.759 -5.713 11.876 1.00 44.38 188 ALA A C 1
ATOM 1406 O O . ALA A 1 188 ? -6.893 -5.376 12.206 1.00 44.38 188 ALA A O 1
ATOM 1407 N N . GLN A 1 189 ? -5.429 -6.992 11.653 1.00 40.34 189 GLN A N 1
ATOM 1408 C CA . GLN A 1 189 ? -6.103 -8.100 12.314 1.00 40.34 189 GLN A CA 1
ATOM 1409 C C . GLN A 1 189 ? -6.183 -7.650 13.768 1.00 40.34 189 GLN A C 1
ATOM 1411 O O . GLN A 1 189 ? -5.129 -7.399 14.355 1.00 40.34 189 GLN A O 1
ATOM 1416 N N . ALA A 1 190 ? -7.396 -7.418 14.287 1.00 45.06 190 ALA A N 1
ATOM 1417 C CA . ALA A 1 190 ? -7.581 -7.208 15.715 1.00 45.06 190 ALA A CA 1
ATOM 1418 C C . ALA A 1 190 ? -6.694 -8.253 16.381 1.00 45.06 190 ALA A C 1
ATOM 1420 O O . ALA A 1 190 ? -6.830 -9.427 16.017 1.00 45.06 190 ALA A O 1
ATOM 1421 N N . GLU A 1 191 ? -5.713 -7.822 17.184 1.00 38.62 191 GLU A N 1
ATOM 1422 C CA . GLU A 1 191 ? -4.900 -8.753 17.958 1.00 38.62 191 GLU A CA 1
ATOM 1423 C C . GLU A 1 191 ? -5.906 -9.705 18.577 1.00 38.62 191 GLU A C 1
ATOM 1425 O O . GLU A 1 191 ? -6.784 -9.279 19.329 1.00 38.62 191 GLU A O 1
ATOM 1430 N N . ALA A 1 192 ? -5.912 -10.943 18.079 1.00 41.25 192 ALA A N 1
ATOM 1431 C CA . ALA A 1 192 ? -6.889 -11.908 18.508 1.00 41.25 192 ALA A CA 1
ATOM 1432 C C . ALA A 1 192 ? -6.611 -12.047 19.992 1.00 41.25 192 ALA A C 1
ATOM 1434 O O . ALA A 1 192 ? -5.516 -12.478 20.362 1.00 41.25 192 ALA A O 1
ATOM 1435 N N . ASP A 1 193 ? -7.567 -11.598 20.802 1.00 49.22 193 ASP A N 1
ATOM 1436 C CA . ASP A 1 193 ? -7.562 -11.814 22.237 1.00 49.22 193 ASP A CA 1
ATOM 1437 C C . ASP A 1 193 ? -7.141 -13.278 22.425 1.00 49.22 193 ASP A C 1
ATOM 1439 O O . ASP A 1 193 ? -7.758 -14.149 21.784 1.00 49.22 193 ASP A O 1
ATOM 1443 N N . PRO A 1 194 ? -6.021 -13.569 23.120 1.00 49.41 194 PRO A N 1
ATOM 1444 C CA . PRO A 1 194 ? -5.486 -14.917 23.176 1.00 49.41 194 PRO A CA 1
ATOM 1445 C C . PRO A 1 194 ? -6.625 -15.827 23.606 1.00 49.41 194 PRO A C 1
ATOM 1447 O O . PRO A 1 194 ? -7.242 -15.589 24.646 1.00 49.41 194 PRO A O 1
ATOM 1450 N N . ALA A 1 195 ? -6.953 -16.802 22.748 1.00 53.53 195 ALA A N 1
ATOM 1451 C CA . ALA A 1 195 ? -8.094 -17.680 22.953 1.00 53.53 195 ALA A CA 1
ATOM 1452 C C . ALA A 1 195 ? -8.100 -18.127 24.422 1.00 53.53 195 ALA A C 1
ATOM 1454 O O . ALA A 1 195 ? -7.051 -18.581 24.896 1.00 53.53 195 ALA A O 1
ATOM 1455 N N . PRO A 1 196 ? -9.216 -17.956 25.161 1.00 55.66 196 PRO A N 1
ATOM 1456 C CA . PRO A 1 196 ? -9.246 -18.283 26.576 1.00 55.66 196 PRO A CA 1
ATOM 1457 C C . PRO A 1 196 ? -8.758 -19.719 26.727 1.00 55.66 196 PRO A C 1
ATOM 1459 O O . PRO A 1 196 ? -9.267 -20.619 26.051 1.00 55.66 196 PRO A O 1
ATOM 1462 N N . ALA A 1 197 ? -7.715 -19.906 27.544 1.00 56.72 197 ALA A N 1
ATOM 1463 C CA . ALA A 1 197 ? -7.110 -21.213 27.751 1.00 56.72 197 ALA A CA 1
ATOM 1464 C C . ALA A 1 197 ? -8.228 -22.231 28.028 1.00 56.72 197 ALA A C 1
ATOM 1466 O O . ALA A 1 197 ? -9.152 -21.910 28.787 1.00 56.72 197 ALA A O 1
ATOM 1467 N N . PRO A 1 198 ? -8.200 -23.421 27.397 1.00 60.69 198 PRO A N 1
ATOM 1468 C CA . PRO A 1 198 ? -9.274 -24.391 27.537 1.00 60.69 198 PRO A CA 1
ATOM 1469 C C . PRO A 1 198 ? -9.535 -24.618 29.022 1.00 60.69 198 PRO A C 1
ATOM 1471 O O . PRO A 1 198 ? -8.609 -24.901 29.783 1.00 60.69 198 PRO A O 1
ATOM 1474 N N . MET A 1 199 ? -10.785 -24.433 29.446 1.00 64.06 199 MET A N 1
ATOM 1475 C CA . MET A 1 199 ? -11.165 -24.565 30.846 1.00 64.06 199 MET A CA 1
ATOM 1476 C C . MET A 1 199 ? -10.885 -26.006 31.290 1.00 64.06 199 MET A C 1
ATOM 1478 O O . MET A 1 199 ? -11.635 -26.923 30.960 1.00 64.06 199 MET A O 1
ATOM 1482 N N . ILE A 1 200 ? -9.769 -26.219 31.993 1.00 77.38 200 ILE A N 1
ATOM 1483 C CA . ILE A 1 200 ? -9.376 -27.538 32.493 1.00 77.38 200 ILE A CA 1
ATOM 1484 C C . ILE A 1 200 ? -10.384 -27.932 33.571 1.00 77.38 200 ILE A C 1
ATOM 1486 O O . ILE A 1 200 ? -10.451 -27.312 34.636 1.00 77.38 200 ILE A O 1
ATOM 1490 N N . GLU A 1 201 ? -11.191 -28.951 33.287 1.00 85.69 201 GLU A N 1
ATOM 1491 C CA . GLU A 1 201 ? -12.157 -29.479 34.240 1.00 85.69 201 GLU A CA 1
ATOM 1492 C C . GLU A 1 201 ? -11.418 -30.202 35.378 1.00 85.69 201 GLU A C 1
ATOM 1494 O O . GLU A 1 201 ? -10.617 -31.114 35.143 1.00 85.69 201 GLU A O 1
ATOM 1499 N N . ARG A 1 202 ? -11.673 -29.784 36.623 1.00 89.06 202 ARG A N 1
ATOM 1500 C CA . ARG A 1 202 ? -10.981 -30.288 37.819 1.00 89.06 202 ARG A CA 1
ATOM 1501 C C . ARG A 1 202 ? -11.937 -31.051 38.727 1.00 89.06 202 ARG A C 1
ATOM 1503 O O . ARG A 1 202 ? -13.117 -30.721 38.825 1.00 89.06 202 ARG A O 1
ATOM 1510 N N . GLN A 1 203 ? -11.410 -32.059 39.408 1.00 91.50 203 GLN A N 1
ATOM 1511 C CA . GLN A 1 203 ? -12.089 -32.819 40.449 1.00 91.50 203 GLN A CA 1
ATOM 1512 C C . GLN A 1 203 ? -11.312 -32.654 41.754 1.00 91.50 203 GLN A C 1
ATOM 1514 O O . GLN A 1 203 ? -10.100 -32.851 41.788 1.00 91.50 203 GLN A O 1
ATOM 1519 N N . MET A 1 204 ? -12.010 -32.309 42.836 1.00 93.81 204 MET A N 1
ATOM 1520 C CA . MET A 1 204 ? -11.384 -32.241 44.154 1.00 93.81 204 MET A CA 1
ATOM 1521 C C . MET A 1 204 ? -11.037 -33.653 44.637 1.00 93.81 204 MET A C 1
ATOM 1523 O O . MET A 1 204 ? -11.915 -34.524 44.672 1.00 93.81 204 MET A O 1
ATOM 1527 N N . VAL A 1 205 ? -9.774 -33.861 45.010 1.00 93.50 205 VAL A N 1
ATOM 1528 C CA . VAL A 1 205 ? -9.231 -35.120 45.544 1.00 93.50 205 VAL A CA 1
ATOM 1529 C C . VAL A 1 205 ? -8.385 -34.862 46.782 1.00 93.50 205 VAL A C 1
ATOM 1531 O O . VAL A 1 205 ? -7.973 -33.730 47.031 1.00 93.50 205 VAL A O 1
ATOM 1534 N N . TYR A 1 206 ? -8.114 -35.915 47.546 1.00 94.50 206 TYR A N 1
ATOM 1535 C CA . TYR A 1 206 ? -7.201 -35.877 48.681 1.00 94.50 206 TYR A CA 1
ATOM 1536 C C . TYR A 1 206 ? -5.932 -36.667 48.367 1.00 94.50 206 TYR A C 1
ATOM 1538 O O . TYR A 1 206 ? -6.003 -37.851 48.028 1.00 94.50 206 TYR A O 1
ATOM 1546 N N . THR A 1 207 ? -4.776 -36.014 48.458 1.00 92.69 207 THR A N 1
ATOM 1547 C CA . THR A 1 207 ? -3.475 -36.611 48.137 1.00 92.69 207 THR A CA 1
ATOM 1548 C C . THR A 1 207 ? -2.940 -37.431 49.308 1.00 92.69 207 THR A C 1
ATOM 1550 O O . THR A 1 207 ? -3.060 -37.044 50.469 1.00 92.69 207 THR A O 1
ATOM 1553 N N . PHE A 1 208 ? -2.308 -38.566 49.026 1.00 92.19 208 PHE A N 1
ATOM 1554 C CA . PHE A 1 208 ? -1.596 -39.363 50.035 1.00 92.19 208 PHE A CA 1
ATOM 1555 C C . PHE A 1 208 ? -0.081 -39.177 49.967 1.00 92.19 208 PHE A C 1
ATOM 1557 O O . PHE A 1 208 ? 0.616 -39.450 50.940 1.00 92.19 208 PHE A O 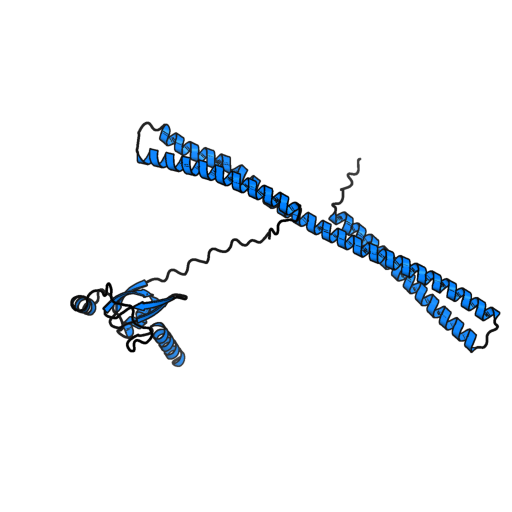1
ATOM 1564 N N . ILE A 1 209 ? 0.411 -38.688 48.832 1.00 91.44 209 ILE A N 1
ATOM 1565 C CA . ILE A 1 209 ? 1.816 -38.388 48.564 1.00 91.44 209 ILE A CA 1
ATOM 1566 C C . ILE A 1 209 ? 1.926 -37.037 47.841 1.00 91.44 209 ILE A C 1
ATOM 1568 O O . ILE A 1 209 ? 0.914 -36.557 47.321 1.00 91.44 209 ILE A O 1
ATOM 1572 N N . PRO A 1 210 ? 3.109 -36.403 47.805 1.00 92.69 210 PRO A N 1
ATOM 1573 C CA . PRO A 1 210 ? 3.300 -35.180 47.042 1.00 92.69 210 PRO A CA 1
ATOM 1574 C C . PRO A 1 210 ? 3.165 -35.439 45.534 1.00 92.69 210 PRO A C 1
ATOM 1576 O O . PRO A 1 210 ? 3.716 -36.409 45.013 1.00 92.69 210 PRO A O 1
ATOM 1579 N N . LEU A 1 211 ? 2.440 -34.568 44.832 1.00 93.19 211 LEU A N 1
ATOM 1580 C CA . LEU A 1 211 ? 2.134 -34.701 43.405 1.00 93.19 211 LEU A CA 1
ATOM 1581 C C . LEU A 1 211 ? 2.666 -33.518 42.605 1.00 93.19 211 LEU A C 1
ATOM 1583 O O . LEU A 1 211 ? 2.682 -32.389 43.095 1.00 93.19 211 LEU A O 1
ATOM 1587 N N . LEU A 1 212 ? 3.017 -33.780 41.350 1.00 93.94 212 LEU A N 1
ATOM 1588 C CA . LEU A 1 212 ? 3.385 -32.800 40.337 1.00 93.94 212 LEU A CA 1
ATOM 1589 C C . LEU A 1 212 ? 2.620 -33.089 39.040 1.00 93.94 212 LEU A C 1
ATOM 1591 O O . LEU A 1 212 ? 2.471 -34.248 38.654 1.00 93.94 212 LEU A O 1
ATOM 1595 N N . TRP A 1 213 ? 2.126 -32.039 38.385 1.00 93.56 213 TRP A N 1
ATOM 1596 C CA . TRP A 1 213 ? 1.500 -32.125 37.062 1.00 93.56 213 TRP A CA 1
ATOM 1597 C C . TRP A 1 213 ? 1.596 -30.798 36.305 1.00 93.56 213 TRP A C 1
ATOM 1599 O O . TRP A 1 213 ? 1.948 -29.762 36.873 1.00 93.56 213 TRP A O 1
ATOM 1609 N N . ARG A 1 214 ? 1.277 -30.818 35.014 1.00 89.50 214 ARG A N 1
ATOM 1610 C CA . ARG A 1 214 ? 1.348 -29.671 34.109 1.00 89.50 214 ARG A CA 1
ATOM 1611 C C . ARG A 1 214 ? -0.039 -29.247 33.651 1.00 89.50 214 ARG A C 1
ATOM 1613 O O . ARG A 1 214 ? -0.856 -30.052 33.211 1.00 89.50 214 ARG A O 1
ATOM 1620 N N . GLU A 1 215 ? -0.283 -27.946 33.712 1.00 85.81 215 GLU A N 1
ATOM 1621 C CA . GLU A 1 215 ? -1.477 -27.298 33.175 1.00 85.81 215 GLU A CA 1
ATOM 1622 C C . GLU A 1 215 ? -1.035 -26.226 32.173 1.00 85.81 215 GLU A C 1
ATOM 1624 O O . GLU A 1 215 ? -0.643 -25.119 32.543 1.00 85.81 215 GLU A O 1
ATOM 1629 N N . GLY A 1 216 ? -1.037 -26.570 30.882 1.00 78.31 216 GLY A N 1
ATOM 1630 C CA . GLY A 1 216 ? -0.464 -25.706 29.848 1.00 78.31 216 GLY A CA 1
ATOM 1631 C C . GLY A 1 216 ? 1.047 -25.535 30.039 1.00 78.31 216 GLY A C 1
ATOM 1632 O O . GLY A 1 216 ? 1.788 -26.516 30.012 1.00 78.31 216 GLY A O 1
ATOM 1633 N N . SER A 1 217 ? 1.506 -24.295 30.227 1.00 76.19 217 SER A N 1
ATOM 1634 C CA . SER A 1 217 ? 2.912 -23.971 30.514 1.00 76.19 217 SER A CA 1
ATOM 1635 C C . SER A 1 217 ? 3.261 -23.980 32.006 1.00 76.19 217 SER A C 1
ATOM 1637 O O . SER A 1 217 ? 4.433 -23.836 32.352 1.00 76.19 217 SER A O 1
ATOM 1639 N N . GLU A 1 218 ? 2.276 -24.124 32.896 1.00 84.44 218 GLU A N 1
ATOM 1640 C CA . GLU A 1 218 ? 2.494 -24.080 34.341 1.00 84.44 218 GLU A CA 1
ATOM 1641 C C . GLU A 1 218 ? 2.712 -25.477 34.923 1.00 84.44 218 GLU A C 1
ATOM 1643 O O . GLU A 1 218 ? 1.981 -26.419 34.620 1.00 84.44 218 GLU A O 1
ATOM 1648 N N . VAL A 1 219 ? 3.700 -25.597 35.810 1.00 88.75 219 VAL A N 1
ATOM 1649 C CA . VAL A 1 219 ? 3.916 -26.792 36.631 1.00 88.75 219 VAL A CA 1
ATOM 1650 C C . VAL A 1 219 ? 3.239 -26.563 37.976 1.00 88.75 219 VAL A C 1
ATOM 1652 O O . VAL A 1 219 ? 3.602 -25.642 38.706 1.00 88.75 219 VAL A O 1
ATOM 1655 N N . LYS A 1 220 ? 2.252 -27.393 38.303 1.00 90.56 220 LYS A N 1
ATOM 1656 C CA . LYS A 1 220 ? 1.547 -27.393 39.583 1.00 90.56 220 LYS A CA 1
ATOM 1657 C C . LYS A 1 220 ? 2.108 -28.484 40.489 1.00 90.56 220 LYS A C 1
ATOM 1659 O O . LYS A 1 220 ? 2.533 -29.541 40.020 1.00 90.56 220 LYS A O 1
ATOM 1664 N N . LYS A 1 221 ? 2.086 -28.225 41.795 1.00 92.00 221 LYS A N 1
ATOM 1665 C CA . LYS A 1 221 ? 2.502 -29.176 42.826 1.00 92.00 221 LYS A CA 1
ATOM 1666 C C . LYS A 1 221 ? 1.486 -29.213 43.957 1.00 92.00 221 LYS A C 1
ATOM 1668 O O . LYS A 1 221 ? 0.847 -28.209 44.257 1.00 92.00 221 LYS A O 1
ATOM 1673 N N . ALA A 1 222 ? 1.366 -30.362 44.604 1.00 90.50 222 ALA A N 1
ATOM 1674 C CA . ALA A 1 222 ? 0.559 -30.528 45.802 1.00 90.50 222 ALA A CA 1
ATOM 1675 C C . ALA A 1 222 ? 1.346 -31.314 46.854 1.00 90.50 222 ALA A C 1
ATOM 1677 O O . ALA A 1 222 ? 1.970 -32.317 46.507 1.00 90.50 222 ALA A O 1
ATOM 1678 N N . PRO A 1 223 ? 1.325 -30.904 48.131 1.00 90.88 223 PRO A N 1
ATOM 1679 C CA . PRO A 1 223 ? 1.919 -31.695 49.199 1.00 90.88 223 PRO A CA 1
ATOM 1680 C C . PRO A 1 223 ? 1.079 -32.950 49.486 1.00 90.88 223 PRO A C 1
ATOM 1682 O O . PRO A 1 223 ? -0.070 -33.069 49.058 1.00 90.88 223 PRO A O 1
ATOM 1685 N N . ALA A 1 224 ? 1.641 -33.886 50.251 1.00 90.06 224 ALA A N 1
ATOM 1686 C CA . ALA A 1 224 ? 0.894 -35.026 50.779 1.00 90.06 224 ALA A CA 1
ATOM 1687 C C . ALA A 1 224 ? -0.146 -34.592 51.826 1.00 90.06 224 ALA A C 1
ATOM 1689 O O . ALA A 1 224 ? 0.106 -33.676 52.622 1.00 90.06 224 ALA A O 1
ATOM 1690 N N . PHE A 1 225 ? -1.257 -35.332 51.895 1.00 90.75 225 PHE A N 1
ATOM 1691 C CA . PHE A 1 225 ? -2.367 -35.123 52.830 1.00 90.75 225 PHE A CA 1
ATOM 1692 C C . PHE A 1 225 ? -3.033 -33.754 52.664 1.00 90.75 225 PHE A C 1
ATOM 1694 O O . PHE A 1 225 ? -3.281 -33.046 53.643 1.00 90.75 225 PHE A O 1
ATOM 1701 N N . ALA A 1 226 ? -3.292 -33.371 51.414 1.00 91.25 226 ALA A N 1
ATOM 1702 C CA . ALA A 1 226 ? -3.923 -32.107 51.066 1.00 91.25 226 ALA A CA 1
ATOM 1703 C C . ALA A 1 226 ? -5.103 -32.305 50.111 1.00 91.25 226 ALA A C 1
ATOM 1705 O O . ALA A 1 226 ? -5.101 -33.206 49.268 1.00 91.25 226 ALA A O 1
ATOM 1706 N N . MET A 1 227 ? -6.112 -31.442 50.240 1.00 91.19 227 MET A N 1
ATOM 1707 C CA . MET A 1 227 ? -7.178 -31.339 49.245 1.00 91.19 227 MET A CA 1
ATOM 1708 C C . MET A 1 227 ? -6.698 -30.500 48.066 1.00 91.19 227 MET A C 1
ATOM 1710 O O . MET A 1 227 ? -6.268 -29.362 48.249 1.00 91.19 227 MET A O 1
ATOM 1714 N N . VAL A 1 228 ? -6.786 -31.051 46.858 1.00 91.56 228 VAL A N 1
ATOM 1715 C CA . VAL A 1 228 ? -6.330 -30.369 45.646 1.00 91.56 228 VAL A CA 1
ATOM 1716 C C . VAL A 1 228 ? -7.324 -30.551 44.496 1.00 91.56 228 VAL A C 1
ATOM 1718 O O . VAL A 1 228 ? -7.846 -31.655 44.298 1.00 91.56 228 VAL A O 1
ATOM 1721 N N . PRO A 1 229 ? -7.614 -29.490 43.719 1.00 92.38 229 PRO A N 1
ATOM 1722 C CA . PRO A 1 229 ? -8.374 -29.619 42.487 1.00 92.38 229 PRO A CA 1
ATOM 1723 C C . PRO A 1 229 ? -7.470 -30.203 41.393 1.00 92.38 229 PRO A C 1
ATOM 1725 O O . PRO A 1 229 ? -6.699 -29.484 40.764 1.00 92.38 229 PRO A O 1
ATOM 1728 N N . LEU A 1 230 ? -7.572 -31.511 41.158 1.00 92.19 230 LEU A N 1
ATOM 1729 C CA . LEU A 1 230 ? -6.766 -32.214 40.158 1.00 92.19 230 LEU A CA 1
ATOM 1730 C C . LEU A 1 230 ? -7.477 -32.231 38.792 1.00 92.19 230 LEU A C 1
ATOM 1732 O O . LEU A 1 230 ? -8.688 -32.481 38.751 1.00 92.19 230 LEU A O 1
ATOM 1736 N N . PRO A 1 231 ? -6.775 -32.027 37.661 1.00 93.00 231 PRO A N 1
ATOM 1737 C CA . PRO A 1 231 ? -7.352 -32.209 36.331 1.00 93.00 231 PRO A CA 1
ATOM 1738 C C . PRO A 1 231 ? -7.985 -33.591 36.159 1.00 93.00 231 PRO A C 1
ATOM 1740 O O . PRO A 1 231 ? -7.356 -34.616 36.438 1.00 93.00 231 PRO A O 1
ATOM 1743 N N . LYS A 1 232 ? -9.215 -33.644 35.634 1.00 90.69 232 LYS A N 1
ATOM 1744 C CA . LYS A 1 232 ? -9.939 -34.914 35.443 1.00 90.69 232 LYS A CA 1
ATOM 1745 C C . LYS A 1 232 ? -9.193 -35.916 34.559 1.00 90.69 232 LYS A C 1
ATOM 1747 O O . LYS A 1 232 ? -9.354 -37.116 34.751 1.00 90.69 232 LYS A O 1
ATOM 1752 N N . ALA A 1 233 ? -8.358 -35.445 33.634 1.00 89.31 233 ALA A N 1
ATOM 1753 C CA . ALA A 1 233 ? -7.539 -36.305 32.780 1.00 89.31 233 ALA A CA 1
ATOM 1754 C C . ALA A 1 233 ? -6.510 -37.138 33.572 1.00 89.31 233 ALA A C 1
ATOM 1756 O O . ALA A 1 233 ? -6.230 -38.275 33.201 1.00 89.31 233 ALA A O 1
ATOM 1757 N N . LEU A 1 234 ? -5.986 -36.599 34.677 1.00 91.88 234 LEU A N 1
ATOM 1758 C CA . LEU A 1 234 ? -4.962 -37.247 35.506 1.00 91.88 234 LEU A CA 1
ATOM 1759 C C . LEU A 1 234 ? -5.552 -38.028 36.685 1.00 91.88 234 LEU A C 1
ATOM 1761 O O . LEU A 1 234 ? -4.873 -38.856 37.293 1.00 91.88 234 LEU A O 1
ATOM 1765 N N . LEU A 1 235 ? -6.837 -37.818 36.978 1.00 91.81 235 LEU A N 1
ATOM 1766 C CA . LEU A 1 235 ? -7.551 -38.499 38.053 1.00 91.81 235 LEU A CA 1
ATOM 1767 C C . LEU A 1 235 ? -7.459 -40.037 37.970 1.00 91.81 235 LEU A C 1
ATOM 1769 O O . LEU A 1 235 ? -7.119 -40.648 38.982 1.00 91.81 235 LEU A O 1
ATOM 1773 N N . PRO A 1 236 ? -7.680 -40.705 36.816 1.00 92.19 236 PRO A N 1
ATOM 1774 C CA . PRO A 1 236 ? -7.593 -42.164 36.748 1.00 92.19 236 PRO A CA 1
ATOM 1775 C C . PRO A 1 236 ? -6.206 -42.711 37.100 1.00 92.19 236 PRO A C 1
ATOM 1777 O O . PRO A 1 236 ? -6.110 -43.802 37.658 1.00 92.19 236 PRO A O 1
ATOM 1780 N N . ILE A 1 237 ? -5.145 -41.966 36.779 1.00 92.69 237 ILE A N 1
ATOM 1781 C CA . ILE A 1 237 ? -3.758 -42.349 37.065 1.00 92.69 237 ILE A CA 1
ATOM 1782 C C . ILE A 1 237 ? -3.501 -42.208 38.563 1.00 92.69 237 ILE A C 1
ATOM 1784 O O . ILE A 1 237 ? -3.088 -43.170 39.209 1.00 92.69 237 ILE A O 1
ATOM 1788 N N . ALA A 1 238 ? -3.844 -41.053 39.140 1.00 92.06 238 ALA A N 1
ATOM 1789 C CA . ALA A 1 238 ? -3.674 -40.802 40.568 1.00 92.06 238 ALA A CA 1
ATOM 1790 C C . ALA A 1 238 ? -4.427 -41.827 41.441 1.00 92.06 238 ALA A C 1
ATOM 1792 O O . ALA A 1 238 ? -3.881 -42.299 42.440 1.00 92.06 238 ALA A O 1
ATOM 1793 N N . LEU A 1 239 ? -5.644 -42.218 41.042 1.00 92.62 239 LEU A N 1
ATOM 1794 C CA . LEU A 1 239 ? -6.432 -43.242 41.737 1.00 92.62 239 LEU A CA 1
ATOM 1795 C C . LEU A 1 239 ? -5.831 -44.645 41.584 1.00 92.62 239 LEU A C 1
ATOM 1797 O O . LEU A 1 239 ? -5.734 -45.386 42.561 1.00 92.62 239 LEU A O 1
ATOM 1801 N N . ARG A 1 240 ? -5.414 -45.026 40.368 1.00 91.88 240 ARG A N 1
ATOM 1802 C CA . ARG A 1 240 ? -4.879 -46.369 40.087 1.00 91.88 240 ARG A CA 1
ATOM 1803 C C . ARG A 1 240 ? -3.609 -46.656 40.877 1.00 91.88 240 ARG A C 1
ATOM 1805 O O . ARG A 1 240 ? -3.473 -47.743 41.430 1.00 91.88 240 ARG A O 1
ATOM 1812 N N . HIS A 1 241 ? -2.715 -45.676 40.947 1.00 89.81 241 HIS A N 1
ATOM 1813 C CA . HIS A 1 241 ? -1.468 -45.782 41.704 1.00 89.81 241 HIS A CA 1
ATOM 1814 C C . HIS A 1 241 ? -1.651 -45.497 43.203 1.00 89.81 241 HIS A C 1
ATOM 1816 O O . HIS A 1 241 ? -0.685 -45.510 43.960 1.00 89.81 241 HIS A O 1
ATOM 1822 N N . GLN A 1 242 ? -2.893 -45.278 43.655 1.00 91.06 242 GLN A N 1
ATOM 1823 C CA . GLN A 1 242 ? -3.238 -44.975 45.048 1.00 91.06 242 GLN A CA 1
ATOM 1824 C C . GLN A 1 242 ? -2.465 -43.768 45.600 1.00 91.06 242 GLN A C 1
ATOM 1826 O O . GLN A 1 242 ? -2.063 -43.742 46.763 1.00 91.06 242 GLN A O 1
ATOM 1831 N N . HIS A 1 243 ? -2.235 -42.772 44.750 1.00 92.19 243 HIS A N 1
ATOM 1832 C CA . HIS A 1 243 ? -1.535 -41.538 45.095 1.00 92.19 243 HIS A CA 1
ATOM 1833 C C . HIS A 1 243 ? -2.488 -40.451 45.599 1.00 92.19 243 HIS A C 1
ATOM 1835 O O . HIS A 1 243 ? -2.098 -39.574 46.370 1.00 92.19 243 HIS A O 1
ATOM 1841 N N . ALA A 1 244 ? -3.754 -40.546 45.201 1.00 92.88 244 ALA A N 1
ATOM 1842 C CA . ALA A 1 244 ? -4.858 -39.763 45.723 1.00 92.88 244 ALA A CA 1
ATOM 1843 C C . ALA A 1 244 ? -6.128 -40.621 45.758 1.00 92.88 244 ALA A C 1
ATOM 1845 O O . ALA A 1 244 ? -6.181 -41.690 45.147 1.00 92.88 244 ALA A O 1
ATOM 1846 N N . ASP A 1 245 ? -7.153 -40.141 46.453 1.00 93.75 245 ASP A N 1
ATOM 1847 C CA . ASP A 1 245 ? -8.496 -40.725 46.437 1.00 93.75 245 ASP A CA 1
ATOM 1848 C C . ASP A 1 245 ? -9.558 -39.617 46.504 1.00 93.75 245 ASP A C 1
ATOM 1850 O O . ASP A 1 245 ? -9.261 -38.449 46.783 1.00 93.75 245 ASP A O 1
ATOM 1854 N N . TYR A 1 246 ? -10.808 -39.964 46.216 1.00 93.19 246 TYR A N 1
ATOM 1855 C CA . TYR A 1 246 ? -11.918 -39.028 46.316 1.00 93.19 246 TYR A CA 1
ATOM 1856 C C . TYR A 1 246 ? -12.117 -38.569 47.761 1.00 93.19 246 TYR A C 1
ATOM 1858 O O . TYR A 1 246 ? -12.026 -39.354 48.704 1.00 93.19 246 TYR A O 1
ATOM 1866 N N . VAL A 1 247 ? -12.480 -37.297 47.940 1.00 90.50 247 VAL A N 1
ATOM 1867 C CA . VAL A 1 247 ? -12.678 -36.692 49.272 1.00 90.50 247 VAL A CA 1
ATOM 1868 C C . VAL A 1 247 ? -13.731 -37.436 50.109 1.00 90.50 247 VAL A C 1
ATOM 1870 O O . VAL A 1 247 ? -13.658 -37.468 51.334 1.00 90.50 247 VAL A O 1
ATOM 1873 N N . ASN A 1 248 ? -14.703 -38.081 49.461 1.00 89.62 248 ASN A N 1
ATOM 1874 C CA . ASN A 1 248 ? -15.754 -38.851 50.124 1.00 89.62 248 ASN A CA 1
ATOM 1875 C C . ASN A 1 248 ? -15.361 -40.303 50.469 1.00 89.62 248 ASN A C 1
ATOM 1877 O O . ASN A 1 248 ? -16.172 -41.012 51.068 1.00 89.62 248 ASN A O 1
ATOM 1881 N N . ALA A 1 249 ? -14.157 -40.767 50.123 1.00 90.25 249 ALA A N 1
ATOM 1882 C CA . ALA A 1 249 ? -13.714 -42.116 50.451 1.00 90.25 249 ALA A CA 1
ATOM 1883 C C . ALA A 1 249 ? -13.531 -42.286 51.970 1.00 90.25 249 ALA A C 1
ATOM 1885 O O . ALA A 1 249 ? -12.955 -41.439 52.653 1.00 90.25 249 ALA A O 1
ATOM 1886 N N . ARG A 1 250 ? -13.967 -43.428 52.522 1.00 88.56 250 ARG A N 1
ATOM 1887 C CA . ARG A 1 250 ? -13.884 -43.709 53.971 1.00 88.56 250 ARG A CA 1
ATOM 1888 C C . ARG A 1 250 ? -12.453 -43.605 54.511 1.00 88.56 250 ARG A C 1
ATOM 1890 O O . ARG A 1 250 ? -12.241 -43.097 55.605 1.00 88.56 250 ARG A O 1
ATOM 1897 N N . ARG A 1 251 ? -11.469 -44.061 53.729 1.00 89.56 251 ARG A N 1
ATOM 1898 C CA . ARG A 1 251 ? -10.039 -43.942 54.056 1.00 89.56 251 ARG A CA 1
ATOM 1899 C C . ARG A 1 251 ? -9.602 -42.478 54.150 1.00 89.56 251 ARG A C 1
ATOM 1901 O O . ARG A 1 251 ? -8.852 -42.133 55.058 1.00 89.56 251 ARG A O 1
ATOM 1908 N N . VAL A 1 252 ? -10.086 -41.630 53.242 1.00 89.25 252 VAL A N 1
ATOM 1909 C CA . VAL A 1 252 ? -9.785 -40.194 53.228 1.00 89.25 252 VAL A CA 1
ATOM 1910 C C . VAL A 1 252 ? -10.373 -39.503 54.449 1.00 89.25 252 VAL A C 1
ATOM 1912 O O . VAL A 1 252 ? -9.661 -38.745 55.088 1.00 89.25 252 VAL A O 1
ATOM 1915 N N . GLN A 1 253 ? -11.603 -39.824 54.854 1.00 88.31 253 GLN A N 1
ATOM 1916 C CA . GLN A 1 253 ? -12.200 -39.257 56.071 1.00 88.31 253 GLN A CA 1
ATOM 1917 C C . GLN A 1 253 ? -11.358 -39.551 57.323 1.00 88.31 253 GLN A C 1
ATOM 1919 O O . GLN A 1 253 ? -11.111 -38.654 58.129 1.00 88.31 253 GLN A O 1
ATOM 1924 N N . THR A 1 254 ? -10.855 -40.784 57.456 1.00 88.75 254 THR A N 1
ATOM 1925 C CA . THR A 1 254 ? -9.935 -41.148 58.543 1.00 88.75 254 THR A CA 1
ATOM 1926 C C . THR A 1 254 ? -8.627 -40.360 58.460 1.00 88.75 254 THR A C 1
ATOM 1928 O O . THR A 1 254 ? -8.165 -39.830 59.465 1.00 88.75 254 THR A O 1
ATOM 1931 N N . LEU A 1 255 ? -8.029 -40.251 57.271 1.00 87.38 255 LEU A N 1
ATOM 1932 C CA . LEU A 1 255 ? -6.759 -39.542 57.090 1.00 87.38 255 LEU A CA 1
ATOM 1933 C C . LEU A 1 255 ? -6.894 -38.029 57.281 1.00 87.38 255 LEU A C 1
ATOM 1935 O O . LEU A 1 255 ? -6.014 -37.428 57.884 1.00 87.38 255 LEU A O 1
ATOM 1939 N N . MET A 1 256 ? -8.007 -37.429 56.866 1.00 87.12 256 MET A N 1
ATOM 1940 C CA . MET A 1 256 ? -8.317 -36.021 57.116 1.00 87.12 256 MET A CA 1
ATOM 1941 C C . MET A 1 256 ? -8.466 -35.733 58.608 1.00 87.12 256 MET A C 1
ATOM 1943 O O . MET A 1 256 ? -8.028 -34.683 59.067 1.00 87.12 256 MET A O 1
ATOM 1947 N N . HIS A 1 257 ? -9.030 -36.664 59.381 1.00 86.69 257 HIS A N 1
ATOM 1948 C CA . HIS A 1 257 ? -9.105 -36.522 60.834 1.00 86.69 257 HIS A CA 1
ATOM 1949 C C . HIS A 1 257 ? -7.715 -36.536 61.495 1.00 86.69 257 HIS A C 1
ATOM 1951 O O . HIS A 1 257 ? -7.492 -35.812 62.460 1.00 86.69 257 HIS A O 1
ATOM 1957 N N . VAL A 1 258 ? -6.774 -37.328 60.967 1.00 86.00 258 VAL A N 1
ATOM 1958 C CA . VAL A 1 258 ? -5.418 -37.476 61.529 1.00 86.00 258 VAL A CA 1
ATOM 1959 C C . VAL A 1 258 ? -4.454 -36.385 61.047 1.00 86.00 258 VAL A C 1
ATOM 1961 O O . VAL A 1 258 ? -3.650 -35.881 61.826 1.00 86.00 258 VAL A O 1
ATOM 1964 N N . HIS A 1 259 ? -4.505 -36.025 59.764 1.00 82.25 259 HIS A N 1
ATOM 1965 C CA . HIS A 1 259 ? -3.510 -35.171 59.105 1.00 82.25 259 HIS A CA 1
ATOM 1966 C C . HIS A 1 259 ? -4.044 -33.796 58.679 1.00 82.25 259 HIS A C 1
ATOM 1968 O O . HIS A 1 259 ? -3.251 -32.944 58.263 1.00 82.25 259 HIS A O 1
ATOM 1974 N N . GLY A 1 260 ? -5.354 -33.569 58.798 1.00 84.50 260 GLY A N 1
ATOM 1975 C CA . GLY A 1 260 ? -6.029 -32.351 58.361 1.00 84.50 260 GLY A CA 1
ATOM 1976 C C . GLY A 1 260 ? -6.279 -32.295 56.851 1.00 84.50 260 GLY A C 1
ATOM 1977 O O . GLY A 1 260 ? -6.068 -33.260 56.115 1.00 84.50 260 GLY A O 1
ATOM 1978 N N . SER A 1 261 ? -6.745 -31.137 56.385 1.00 76.88 261 SER A N 1
ATOM 1979 C CA . SER A 1 261 ? -7.044 -30.834 54.976 1.00 76.88 261 SER A CA 1
ATOM 1980 C C . SER A 1 261 ? -5.854 -30.271 54.186 1.00 76.88 261 SER A C 1
ATOM 1982 O O . SER A 1 261 ? -5.981 -30.038 52.984 1.00 76.88 261 SER A O 1
ATOM 1984 N N . GLY A 1 262 ? -4.705 -30.066 54.839 1.00 68.75 262 GLY A N 1
ATOM 1985 C CA . GLY A 1 262 ? -3.475 -29.581 54.205 1.00 68.75 262 GLY A CA 1
ATOM 1986 C C . GLY A 1 262 ? -3.390 -28.063 53.998 1.00 68.75 262 GLY A C 1
ATOM 1987 O O . GLY A 1 262 ? -2.444 -27.612 53.355 1.00 68.75 262 GLY A O 1
ATOM 1988 N N . GLU A 1 263 ? -4.316 -27.269 54.548 1.00 67.19 263 GLU A N 1
ATOM 1989 C CA . GLU A 1 263 ? -4.239 -25.800 54.506 1.00 67.19 263 GLU A CA 1
ATOM 1990 C C . GLU A 1 263 ? -2.933 -25.302 55.154 1.00 67.19 263 GLU A C 1
ATOM 1992 O O . GLU A 1 263 ? -2.655 -25.580 56.320 1.00 67.19 263 GLU A O 1
ATOM 1997 N N . GLY A 1 264 ? -2.107 -24.590 54.379 1.00 60.91 264 GLY A N 1
ATOM 1998 C CA . GLY A 1 264 ? -0.859 -23.980 54.854 1.00 60.91 264 GLY A CA 1
ATOM 1999 C C . GLY A 1 264 ? 0.383 -24.880 54.851 1.00 60.91 264 GLY A C 1
ATOM 2000 O O . GLY A 1 264 ? 1.425 -24.457 55.352 1.00 60.91 264 GLY A O 1
ATOM 2001 N N . ARG A 1 265 ? 0.325 -26.099 54.292 1.00 74.81 265 ARG A N 1
ATOM 2002 C CA . ARG A 1 265 ? 1.542 -26.906 54.089 1.00 74.81 265 ARG A CA 1
ATOM 2003 C C . ARG A 1 265 ? 2.395 -26.320 52.953 1.00 74.81 265 ARG A C 1
ATOM 2005 O O . ARG A 1 265 ? 1.832 -25.975 51.915 1.00 74.81 265 ARG A O 1
ATOM 2012 N N . PRO A 1 266 ? 3.728 -26.219 53.120 1.00 72.50 266 PRO A N 1
ATOM 2013 C CA . PRO A 1 266 ? 4.603 -25.714 52.070 1.00 72.50 266 PRO A CA 1
ATOM 2014 C C . PRO A 1 266 ? 4.569 -26.639 50.850 1.00 72.50 266 PRO A C 1
ATOM 2016 O O . PRO A 1 266 ? 4.449 -27.860 50.987 1.00 72.50 266 PRO A O 1
ATOM 2019 N N . GLU A 1 267 ? 4.678 -26.053 49.659 1.00 79.12 267 GLU A N 1
ATOM 2020 C CA . GLU A 1 267 ? 4.805 -26.826 48.426 1.00 79.12 267 GLU A CA 1
ATOM 2021 C C . GLU A 1 267 ? 6.074 -27.694 48.459 1.00 79.12 267 GLU A C 1
ATOM 2023 O O . GLU A 1 267 ? 7.115 -27.251 48.958 1.00 79.12 267 GLU A O 1
ATOM 2028 N N . PRO A 1 268 ? 6.016 -28.928 47.927 1.00 82.19 268 PRO A N 1
ATOM 2029 C CA . PRO A 1 268 ? 7.173 -29.811 47.902 1.00 82.19 268 PRO A CA 1
ATOM 2030 C C . PRO A 1 268 ? 8.291 -29.235 47.019 1.00 82.19 268 PRO A C 1
ATOM 2032 O O . PRO A 1 268 ? 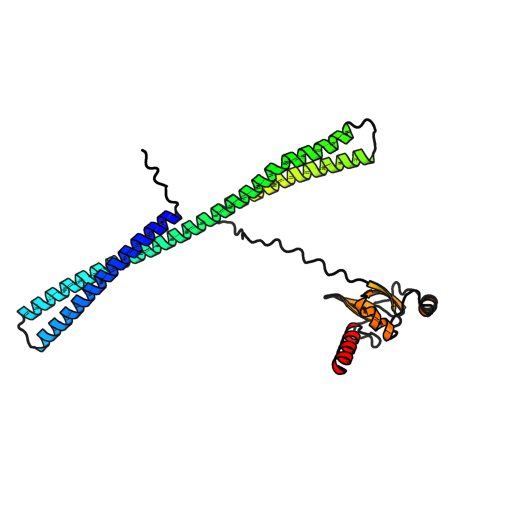8.058 -28.709 45.918 1.00 82.19 268 PRO A O 1
ATOM 2035 N N . ALA A 1 269 ? 9.533 -29.357 47.497 1.00 81.12 269 ALA A N 1
ATOM 2036 C CA . ALA A 1 269 ? 10.720 -28.985 46.733 1.00 81.12 269 ALA A CA 1
ATOM 2037 C C . ALA A 1 269 ? 10.794 -29.797 45.429 1.00 81.12 269 ALA A C 1
ATOM 2039 O O . ALA A 1 269 ? 10.291 -30.913 45.347 1.00 81.12 269 ALA A O 1
ATOM 2040 N N . THR A 1 270 ? 11.400 -29.233 44.381 1.00 77.25 270 THR A N 1
ATOM 2041 C CA . THR A 1 270 ? 11.512 -29.917 43.076 1.00 77.25 270 THR A CA 1
ATOM 2042 C C . THR A 1 270 ? 12.304 -31.224 43.160 1.00 77.25 270 THR A C 1
ATOM 2044 O O . THR A 1 270 ? 11.998 -32.147 42.417 1.00 77.25 270 THR A O 1
ATOM 2047 N N . ASP A 1 271 ? 13.236 -31.320 44.110 1.00 76.56 271 ASP A N 1
ATOM 2048 C CA . ASP A 1 271 ? 14.094 -32.493 44.320 1.00 76.56 271 ASP A CA 1
ATOM 2049 C C . ASP A 1 271 ? 13.597 -33.404 45.462 1.00 76.56 271 ASP A C 1
ATOM 2051 O O . ASP A 1 271 ? 14.369 -34.189 46.014 1.00 76.56 271 ASP A O 1
ATOM 2055 N N . ASP A 1 272 ? 12.328 -33.284 45.875 1.00 79.44 272 ASP A N 1
ATOM 2056 C CA . ASP A 1 272 ? 11.755 -34.159 46.903 1.00 79.44 272 ASP A CA 1
ATOM 2057 C C . ASP A 1 272 ? 11.692 -35.612 46.378 1.00 79.44 272 ASP A C 1
ATOM 2059 O O . ASP A 1 272 ? 11.015 -35.872 45.380 1.00 79.44 272 ASP A O 1
ATOM 2063 N N . PRO A 1 273 ? 12.367 -36.580 47.032 1.00 79.56 273 PRO A N 1
ATOM 2064 C CA . PRO A 1 273 ? 12.425 -37.967 46.569 1.00 79.56 273 PRO A CA 1
ATOM 2065 C C . PRO A 1 273 ? 11.067 -38.683 46.596 1.00 79.56 273 PRO A C 1
ATOM 2067 O O . PRO A 1 273 ? 10.940 -39.763 46.020 1.00 79.56 273 PRO A O 1
ATOM 2070 N N . LEU A 1 274 ? 10.067 -38.120 47.280 1.00 84.25 274 LEU A N 1
ATOM 2071 C CA . LEU A 1 274 ? 8.706 -38.650 47.348 1.00 84.25 274 LEU A CA 1
ATOM 2072 C C . LEU A 1 274 ? 7.748 -37.965 46.361 1.00 84.25 274 LEU A C 1
ATOM 2074 O O . LEU A 1 274 ? 6.577 -38.346 46.303 1.00 84.25 274 LEU A O 1
ATOM 2078 N N . LEU A 1 275 ? 8.215 -36.968 45.601 1.00 89.31 275 LEU A N 1
ATOM 2079 C CA . LEU A 1 275 ? 7.403 -36.249 44.624 1.00 89.31 275 LEU A CA 1
ATOM 2080 C C . LEU A 1 275 ? 7.119 -37.120 43.402 1.00 89.31 275 LEU A C 1
ATOM 2082 O O . LEU A 1 275 ? 8.032 -37.584 42.721 1.00 89.31 275 LEU A O 1
ATOM 2086 N N . VAL A 1 276 ? 5.836 -37.299 43.096 1.00 91.69 276 VAL A N 1
ATOM 2087 C CA . VAL A 1 276 ? 5.399 -38.088 41.945 1.00 91.69 276 VAL A CA 1
ATOM 2088 C C . VAL A 1 276 ? 4.881 -37.193 40.826 1.00 91.69 276 VAL A C 1
ATOM 2090 O O . VAL A 1 276 ? 3.933 -36.432 41.011 1.00 91.69 276 VAL A O 1
ATOM 2093 N N . ASP A 1 277 ? 5.481 -37.338 39.643 1.00 92.12 277 ASP A N 1
ATOM 2094 C CA . ASP A 1 277 ? 5.042 -36.700 38.401 1.00 92.12 277 ASP A CA 1
ATOM 2095 C C . ASP A 1 277 ? 3.930 -37.531 37.737 1.00 92.12 277 ASP A C 1
ATOM 2097 O O . ASP A 1 277 ? 4.158 -38.624 37.207 1.00 92.12 277 ASP A O 1
ATOM 2101 N N . LEU A 1 278 ? 2.703 -37.009 37.781 1.00 91.12 278 LEU A N 1
ATOM 2102 C CA . LEU A 1 278 ? 1.531 -37.668 37.212 1.00 91.12 278 LEU A CA 1
ATOM 2103 C C . LEU A 1 278 ? 1.541 -37.688 35.680 1.00 91.12 278 LEU A C 1
ATOM 2105 O O . LEU A 1 278 ? 0.984 -38.620 35.099 1.00 91.12 278 LEU A O 1
ATOM 2109 N N . ASP A 1 279 ? 2.173 -36.713 35.024 1.00 89.12 279 ASP A N 1
ATOM 2110 C CA . ASP A 1 279 ? 2.266 -36.670 33.562 1.00 89.12 279 ASP A CA 1
ATOM 2111 C C . ASP A 1 279 ? 3.272 -37.703 33.053 1.00 89.12 279 ASP A C 1
ATOM 2113 O O . ASP A 1 279 ? 3.016 -38.396 32.065 1.00 89.12 279 ASP A O 1
ATOM 2117 N N . ALA A 1 280 ? 4.392 -37.872 33.762 1.00 88.56 280 ALA A N 1
ATOM 2118 C CA . ALA A 1 280 ? 5.359 -38.927 33.470 1.00 88.56 280 ALA A CA 1
ATOM 2119 C C . ALA A 1 280 ? 4.734 -40.325 33.632 1.00 88.56 280 ALA A C 1
ATOM 2121 O O . ALA A 1 280 ? 4.923 -41.195 32.776 1.00 88.56 280 ALA A O 1
ATOM 2122 N N . LEU A 1 281 ? 3.930 -40.529 34.685 1.00 87.62 281 LEU A N 1
ATOM 2123 C CA . LEU A 1 281 ? 3.163 -41.766 34.872 1.00 87.62 281 LEU A CA 1
ATOM 2124 C C . LEU A 1 281 ? 2.117 -41.968 33.765 1.00 87.62 281 LEU A C 1
ATOM 2126 O O . LEU A 1 281 ? 1.985 -43.078 33.247 1.00 87.62 281 LEU A O 1
ATOM 2130 N N . ALA A 1 282 ? 1.418 -40.905 33.351 1.00 86.56 282 ALA A N 1
ATOM 2131 C CA . ALA A 1 282 ? 0.466 -40.945 32.239 1.00 86.56 282 ALA A CA 1
ATOM 2132 C C . ALA A 1 282 ? 1.127 -41.405 30.930 1.00 86.56 282 ALA A C 1
ATOM 2134 O O . ALA A 1 282 ? 0.613 -42.291 30.242 1.00 86.56 282 ALA A O 1
ATOM 2135 N N . ALA A 1 283 ? 2.276 -40.810 30.597 1.00 83.50 283 ALA A N 1
ATOM 2136 C CA . ALA A 1 283 ? 3.028 -41.101 29.382 1.00 83.50 283 ALA A CA 1
ATO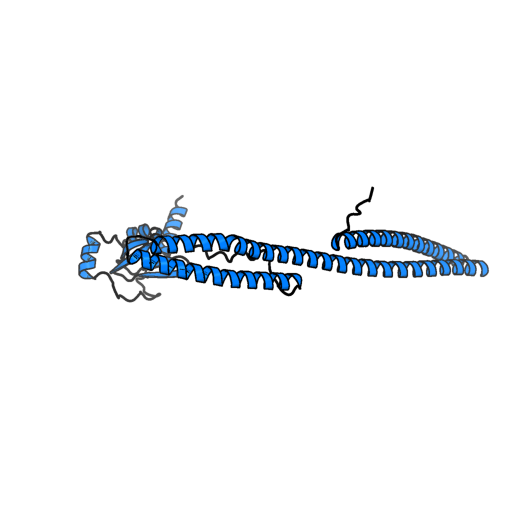M 2137 C C . ALA A 1 283 ? 3.584 -42.535 29.381 1.00 83.50 283 ALA A C 1
ATOM 2139 O O . ALA A 1 283 ? 3.510 -43.229 28.363 1.00 83.50 283 ALA A O 1
ATOM 2140 N N . GLY A 1 284 ? 4.072 -43.015 30.531 1.00 75.94 284 GLY A N 1
ATOM 2141 C CA . GLY A 1 284 ? 4.539 -44.393 30.695 1.00 75.94 284 GLY A CA 1
ATOM 2142 C C . GLY A 1 284 ? 3.438 -45.436 30.460 1.00 75.94 284 GLY A C 1
ATOM 2143 O O . GLY A 1 284 ? 3.672 -46.452 29.804 1.00 75.94 284 GLY A O 1
ATOM 2144 N N . GLU A 1 285 ? 2.210 -45.174 30.919 1.00 70.69 285 GLU A N 1
ATOM 2145 C CA . GLU A 1 285 ? 1.070 -46.076 30.701 1.00 70.69 285 GLU A CA 1
ATOM 2146 C C . GLU A 1 285 ? 0.561 -46.078 29.251 1.00 70.69 285 GLU A C 1
ATOM 2148 O O . GLU A 1 285 ? 0.104 -47.113 28.754 1.00 70.69 285 GLU A O 1
ATOM 2153 N N . GLN A 1 286 ? 0.648 -44.943 28.554 1.00 62.91 286 GLN A N 1
ATOM 2154 C CA . GLN A 1 286 ? 0.314 -44.857 27.130 1.00 62.91 286 GLN A CA 1
ATOM 2155 C C . GLN A 1 286 ? 1.325 -45.630 26.270 1.00 62.91 286 GLN A C 1
ATOM 2157 O O . GLN A 1 286 ? 0.917 -46.383 25.385 1.00 62.91 286 GLN A O 1
ATOM 2162 N N . GLY A 1 287 ? 2.623 -45.534 26.580 1.00 56.31 287 GLY A N 1
ATOM 2163 C CA . GLY A 1 287 ? 3.670 -46.319 25.915 1.00 56.31 287 GLY A CA 1
ATOM 2164 C C . GLY A 1 287 ? 3.548 -47.829 26.158 1.00 56.31 287 GLY A C 1
ATOM 2165 O O . GLY A 1 287 ? 3.735 -48.624 25.238 1.00 56.31 287 GLY A O 1
ATOM 2166 N N . ALA A 1 288 ? 3.155 -48.242 27.367 1.00 57.22 288 ALA A N 1
ATOM 2167 C CA . ALA A 1 288 ? 2.921 -49.651 27.690 1.00 57.22 288 ALA A CA 1
ATOM 2168 C C . ALA A 1 288 ? 1.697 -50.240 26.963 1.00 57.22 288 ALA A C 1
ATOM 2170 O O . ALA A 1 288 ? 1.714 -51.409 26.593 1.00 57.22 288 ALA A O 1
ATOM 2171 N N . ARG A 1 289 ? 0.646 -49.444 26.719 1.00 55.41 289 ARG A N 1
ATOM 2172 C CA . ARG A 1 289 ? -0.524 -49.874 25.930 1.00 55.41 289 ARG A CA 1
ATOM 2173 C C . ARG A 1 289 ? -0.257 -49.915 24.425 1.00 55.41 289 ARG A C 1
ATOM 2175 O O . ARG A 1 289 ? -0.829 -50.765 23.754 1.00 55.41 289 ARG A O 1
ATOM 2182 N N . ALA A 1 290 ? 0.608 -49.044 23.904 1.00 51.28 290 ALA A N 1
ATOM 2183 C CA . ALA A 1 290 ? 0.982 -49.029 22.487 1.00 51.28 290 ALA A CA 1
ATOM 2184 C C . ALA A 1 290 ? 1.872 -50.221 22.076 1.00 51.28 290 ALA A C 1
ATOM 2186 O O . ALA A 1 290 ? 1.822 -50.645 20.930 1.00 51.28 290 ALA A O 1
ATOM 2187 N N . ASN A 1 291 ? 2.643 -50.791 23.009 1.00 46.69 291 ASN A N 1
ATOM 2188 C CA . ASN A 1 291 ? 3.523 -51.946 22.767 1.00 46.69 291 ASN A CA 1
ATOM 2189 C C . ASN A 1 291 ? 2.841 -53.322 22.925 1.00 46.69 291 ASN A C 1
ATOM 2191 O O . ASN A 1 291 ? 3.509 -54.348 22.809 1.00 46.69 291 ASN A O 1
ATOM 2195 N N . VAL A 1 292 ? 1.540 -53.363 23.230 1.00 47.44 292 VAL A N 1
ATOM 2196 C CA . VAL A 1 292 ? 0.759 -54.606 23.423 1.00 47.44 292 VAL A CA 1
ATOM 2197 C C . VAL A 1 292 ? -0.325 -54.765 22.336 1.00 47.44 292 VAL A C 1
ATOM 2199 O O . VAL A 1 292 ? -1.144 -55.678 22.413 1.00 47.44 292 VAL A O 1
ATOM 2202 N N . ALA A 1 293 ? -0.328 -53.896 21.317 1.00 40.62 293 ALA A N 1
ATOM 2203 C CA . ALA A 1 293 ? -1.233 -53.954 20.165 1.00 40.62 293 ALA A CA 1
ATOM 2204 C C . ALA A 1 293 ? -0.557 -54.571 18.932 1.00 40.62 293 ALA A C 1
ATOM 2206 O O . ALA A 1 293 ? 0.631 -54.257 18.694 1.00 40.62 293 ALA A O 1
#

Solvent-accessible surface area (backbone atoms only — not comparable to full-atom values): 16220 Å² total; per-residue (Å²): 133,85,80,80,74,79,79,68,52,72,44,59,48,33,53,54,52,40,53,54,49,51,54,51,43,53,53,46,52,54,54,36,53,54,39,50,51,54,36,52,52,45,50,57,52,42,50,52,38,59,75,69,65,55,57,67,74,60,51,53,52,43,51,53,56,40,52,55,35,50,52,50,38,50,51,46,51,52,56,43,50,55,46,52,53,51,44,54,54,37,52,51,52,30,51,51,40,46,54,50,51,55,27,44,55,51,18,51,52,37,42,51,49,33,54,51,53,61,69,47,46,62,59,54,51,51,53,43,48,50,55,34,48,55,52,73,70,43,95,65,92,48,73,68,52,56,51,49,30,52,52,44,53,51,51,47,54,50,52,54,55,51,48,53,51,51,36,50,52,33,46,53,48,18,54,33,24,58,71,68,76,47,93,77,61,95,74,68,65,70,79,70,71,75,72,77,73,78,83,77,58,61,42,70,28,32,26,69,38,27,37,32,41,72,60,89,93,45,78,47,71,41,38,49,37,22,65,43,74,41,49,53,86,54,45,64,56,35,45,73,72,63,37,28,46,51,59,86,37,73,68,42,53,56,47,36,74,76,63,39,63,38,86,88,62,71,71,67,60,93,83,42,91,69,56,41,52,52,56,62,53,51,52,53,54,52,55,59,57,62,74,74,110

Sequence (293 aa):
MAFFKRELGPVERFEAALKLKQAERERLAGRLAVAESALADKRAAAEKLAVAGASNAKLEKAEAQMRADEDRTRTLRTELADIDEQVVSTERALADARAQRDRELLADQIEALAASIERSLPGFGAGASALVDAVAKGATQVAEATRFAASVDAVRREVLSAADLVCWELRTLAVRTRAGNANVSATAQAEADPAPAPMIERQMVYTFIPLLWREGSEVKKAPAFAMVPLPKALLPIALRHQHADYVNARRVQTLMHVHGSGEGRPEPATDDPLLVDLDALAAGEQGARANVA